Protein AF-A0A8C4QYR8-F1 (afdb_monomer)

Nearest PDB structures (foldseek):
  3llk-assembly2_B  TM=9.097E-01  e=8.852E-14  Homo sapiens
  3llk-assembly3_C  TM=9.164E-01  e=2.189E-13  Homo sapiens
  3lli-assembly1_A  TM=8.814E-01  e=7.321E-13  Homo sapiens
  4p2l-assembly1_A  TM=9.073E-01  e=1.557E-12  Rattus norvegicus
  3t59-assembly1_A  TM=9.173E-01  e=9.521E-12  Mus musculus

Solvent-accessible surface area (backbone atoms only — not comparable to full-atom values): 10639 Å² total; per-residue (Å²): 107,55,29,48,52,25,22,52,38,44,44,57,69,46,38,51,37,66,41,63,60,42,56,78,69,51,43,54,21,48,43,48,32,41,49,46,45,56,75,29,56,94,58,58,72,29,40,47,46,37,39,45,51,56,37,53,51,51,74,73,54,89,74,74,54,60,41,33,64,55,54,46,39,60,58,69,36,71,85,62,54,85,71,47,48,60,66,94,65,72,54,60,64,91,25,52,41,99,45,94,86,37,58,35,59,64,46,17,42,53,52,44,54,56,48,34,26,47,38,45,28,53,54,28,52,76,68,71,51,63,68,49,57,35,70,50,58,60,18,52,52,38,36,41,75,69,34,52,81,54,60,67,58,42,52,49,50,52,60,46,64,66,52,90,70,74,80,46,56,16,27,66,44,37,41,50,50,55,52,51,35,52,48,48,46,49,66,71,45,64,96,54,94,84,126

Mean predicted aligned error: 4.32 Å

Radius of gyration: 16.64 Å; Cα contacts (8 Å, |Δi|>4): 229; chains: 1; bounding box: 48×41×43 Å

InterPro domains:
  IPR017905 ERV/ALR sulfhydryl oxidase domain [PF04777] (107-190)
  IPR017905 ERV/ALR sulfhydryl oxidase domain [PS51324] (98-195)
  IPR036774 ERV/ALR sulfhydryl oxidase domain superfamily [G3DSA:1.20.120.310] (95-193)
  IPR036774 ERV/ALR sulfhydryl oxidase domain superfamily [SSF69000] (96-192)
  IPR039798 Sulfhydryl oxidase [PTHR22897] (1-191)
  IPR040986 Sulfhydryl oxidase, flavin adenine dinucleotide (FAD) binding domain [PF18371] (1-98)
  IPR042568 Sulfhydryl oxidase, flavin adenine dinucleotide (FAD) binding domain superfamily [G3DSA:1.20.120.1960] (1-94)

Structure (mmCIF, N/CA/C/O backbone):
data_AF-A0A8C4QYR8-F1
#
_entry.id   AF-A0A8C4QYR8-F1
#
loop_
_atom_site.group_PDB
_atom_site.id
_atom_site.type_symbol
_atom_site.label_atom_id
_atom_site.label_alt_id
_atom_site.label_comp_id
_atom_site.label_asym_id
_atom_site.label_entity_id
_atom_site.label_seq_id
_atom_site.pdbx_PDB_ins_code
_atom_site.Cartn_x
_atom_site.Cartn_y
_atom_site.Cartn_z
_atom_site.occupancy
_atom_site.B_iso_or_equiv
_atom_site.auth_seq_id
_atom_si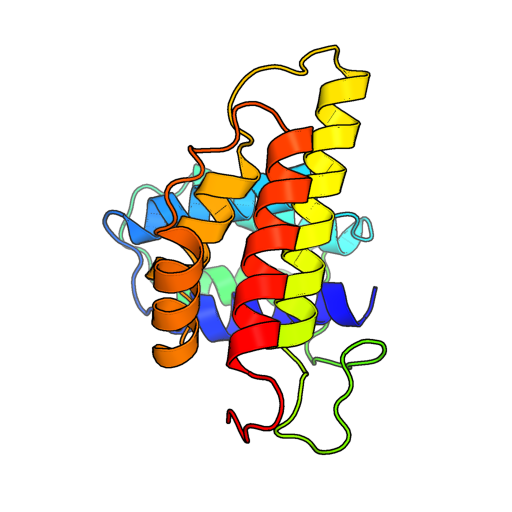te.auth_comp_id
_atom_site.auth_asym_id
_atom_site.auth_atom_id
_atom_site.pdbx_PDB_model_num
ATOM 1 N N . MET A 1 1 ? -9.400 1.630 -11.249 1.00 92.75 1 MET A N 1
ATOM 2 C CA . MET A 1 1 ? -10.016 1.355 -9.928 1.00 92.75 1 MET A CA 1
ATOM 3 C C . MET A 1 1 ? -10.069 -0.136 -9.619 1.00 92.75 1 MET A C 1
ATOM 5 O O . MET A 1 1 ? -9.672 -0.494 -8.523 1.00 92.75 1 MET A O 1
ATOM 9 N N . ALA A 1 2 ? -10.487 -0.993 -10.562 1.00 96.50 2 ALA A N 1
ATOM 10 C CA . ALA A 1 2 ? -10.527 -2.449 -10.366 1.00 96.50 2 ALA A CA 1
ATOM 11 C C . ALA A 1 2 ? -9.203 -3.031 -9.835 1.00 96.50 2 ALA A C 1
ATOM 13 O O . ALA A 1 2 ? -9.216 -3.702 -8.810 1.00 96.50 2 ALA A O 1
ATOM 14 N N . ASP A 1 3 ? -8.059 -2.680 -10.439 1.00 98.19 3 ASP A N 1
ATOM 15 C CA . ASP A 1 3 ? -6.752 -3.170 -9.976 1.00 98.19 3 ASP A CA 1
ATOM 16 C C . ASP A 1 3 ? -6.410 -2.696 -8.551 1.00 98.19 3 ASP A C 1
ATOM 18 O O . ASP A 1 3 ? -5.901 -3.470 -7.751 1.00 98.19 3 ASP A O 1
ATOM 22 N N . LEU A 1 4 ? -6.748 -1.455 -8.186 1.00 98.25 4 LEU A N 1
ATOM 23 C CA . LEU A 1 4 ? -6.461 -0.899 -6.855 1.00 98.25 4 LEU A CA 1
ATOM 24 C C . LEU A 1 4 ? -7.332 -1.513 -5.758 1.00 98.25 4 LEU A C 1
ATOM 26 O O . LEU A 1 4 ? -6.839 -1.855 -4.687 1.00 98.25 4 LEU A O 1
ATOM 30 N N . GLU A 1 5 ? -8.628 -1.674 -6.021 1.00 97.88 5 GLU A N 1
ATOM 31 C CA . GLU A 1 5 ? -9.525 -2.377 -5.101 1.00 97.88 5 GLU A CA 1
ATOM 32 C C . GLU A 1 5 ? -9.164 -3.868 -5.021 1.00 97.88 5 GLU A C 1
ATOM 34 O O . GLU A 1 5 ? -9.227 -4.455 -3.944 1.00 97.88 5 GLU A O 1
ATOM 39 N N . GLY A 1 6 ? -8.702 -4.463 -6.126 1.00 97.88 6 GLY A N 1
ATOM 40 C CA . GLY A 1 6 ? -8.149 -5.815 -6.158 1.00 97.88 6 GLY A CA 1
ATOM 41 C C . GLY A 1 6 ? -6.861 -5.955 -5.339 1.00 97.88 6 GLY A C 1
ATOM 42 O O . GLY A 1 6 ? -6.699 -6.943 -4.624 1.00 97.88 6 GLY A O 1
ATOM 43 N N . ALA A 1 7 ? -5.979 -4.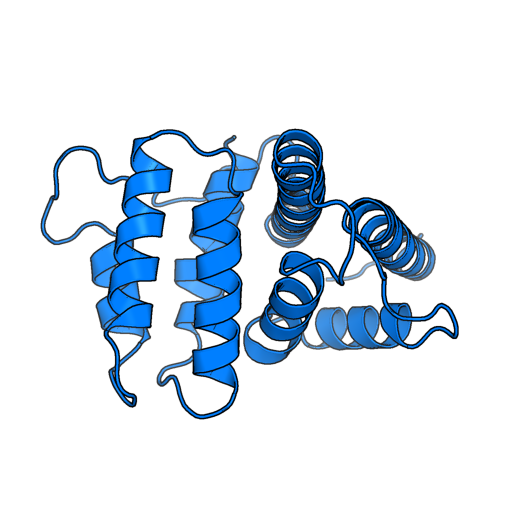951 -5.369 1.00 98.06 7 ALA A N 1
ATOM 44 C CA . ALA A 1 7 ? -4.792 -4.906 -4.519 1.00 98.06 7 ALA A CA 1
ATOM 45 C C . ALA A 1 7 ? -5.181 -4.868 -3.037 1.00 98.06 7 ALA A C 1
ATOM 47 O O . ALA A 1 7 ? -4.673 -5.675 -2.269 1.00 98.06 7 ALA A O 1
ATOM 48 N N . LEU A 1 8 ? -6.129 -4.005 -2.643 1.00 98.00 8 LEU A N 1
ATOM 49 C CA . LEU A 1 8 ? -6.639 -3.968 -1.266 1.00 98.00 8 LEU A CA 1
ATOM 50 C C . LEU A 1 8 ? -7.300 -5.286 -0.855 1.00 98.00 8 LEU A C 1
ATOM 52 O O . LEU A 1 8 ? -7.083 -5.751 0.261 1.00 98.00 8 LEU A O 1
ATOM 56 N N . HIS A 1 9 ? -8.090 -5.894 -1.748 1.00 97.06 9 HIS A N 1
ATOM 57 C CA . HIS A 1 9 ? -8.695 -7.203 -1.513 1.00 97.06 9 HIS A CA 1
ATOM 58 C C . HIS A 1 9 ? -7.618 -8.226 -1.154 1.00 97.06 9 HIS A C 1
ATOM 60 O O . HIS A 1 9 ? -7.712 -8.862 -0.107 1.00 97.06 9 HIS A O 1
ATOM 66 N N . TRP A 1 10 ? -6.605 -8.375 -2.008 1.00 96.75 10 TRP A N 1
ATOM 67 C CA . TRP A 1 10 ? -5.583 -9.404 -1.844 1.00 96.75 10 TRP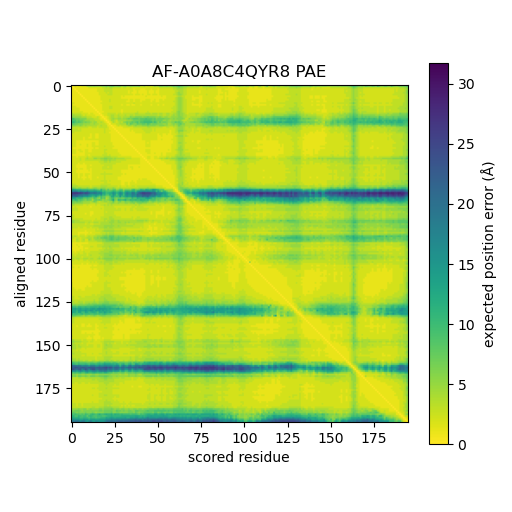 A CA 1
ATOM 68 C C . TRP A 1 10 ? -4.699 -9.123 -0.629 1.00 96.75 10 TRP A C 1
ATOM 70 O O . TRP A 1 10 ? -4.485 -9.996 0.206 1.00 96.75 10 TRP A O 1
ATOM 80 N N . LEU A 1 11 ? -4.264 -7.874 -0.477 1.00 96.12 11 LEU A N 1
ATOM 81 C CA . LEU A 1 11 ? -3.460 -7.419 0.649 1.00 96.12 11 LEU A CA 1
ATOM 82 C C . LEU A 1 11 ? -4.121 -7.740 1.993 1.00 96.12 11 LEU A C 1
ATOM 84 O O . LEU A 1 11 ? -3.491 -8.329 2.864 1.00 96.12 11 LEU A O 1
ATOM 88 N N . LEU A 1 12 ? -5.398 -7.388 2.161 1.00 95.62 12 LEU A N 1
ATOM 89 C CA . LEU A 1 12 ? -6.088 -7.532 3.445 1.00 95.62 12 LEU A CA 1
ATOM 90 C C . LEU A 1 12 ? -6.573 -8.965 3.697 1.00 95.62 12 LEU A C 1
ATOM 92 O O . LEU A 1 12 ? -6.539 -9.427 4.834 1.00 95.62 12 LEU A O 1
ATOM 96 N N . ARG A 1 13 ? -7.045 -9.667 2.658 1.00 94.25 13 ARG A N 1
ATOM 97 C CA . ARG A 1 13 ? -7.668 -10.994 2.803 1.00 94.25 13 ARG A CA 1
ATOM 98 C C . ARG A 1 13 ? -6.713 -12.166 2.624 1.00 94.25 13 ARG A C 1
ATOM 100 O O . ARG A 1 13 ? -7.089 -13.266 3.028 1.00 94.25 13 ARG A O 1
ATOM 107 N N . ILE A 1 14 ? -5.551 -11.950 2.009 1.00 93.25 14 ILE A N 1
ATOM 108 C CA . ILE A 1 14 ? -4.568 -12.996 1.711 1.00 93.25 14 ILE A CA 1
ATOM 109 C C . ILE A 1 14 ? -3.262 -12.723 2.460 1.00 93.25 14 ILE A C 1
ATOM 111 O O . ILE A 1 14 ? -2.946 -13.474 3.371 1.00 93.25 14 ILE A O 1
ATOM 115 N N . GLU A 1 15 ? -2.541 -11.644 2.138 1.00 94.81 15 GLU A N 1
ATOM 116 C CA . GLU A 1 15 ? -1.193 -11.394 2.691 1.00 94.81 15 GLU A CA 1
ATOM 117 C C . GLU A 1 15 ? -1.237 -11.111 4.198 1.00 94.81 15 GLU A C 1
ATOM 119 O O . GLU A 1 15 ? -0.674 -11.853 4.998 1.00 94.81 15 GLU A O 1
ATOM 124 N N . VAL A 1 16 ? -1.975 -10.077 4.617 1.00 92.94 16 VAL A N 1
ATOM 125 C CA . VAL A 1 16 ? -2.081 -9.717 6.039 1.00 92.94 16 VAL A CA 1
ATOM 126 C C . VAL A 1 16 ? -2.754 -10.839 6.823 1.00 92.94 16 VAL A C 1
ATOM 128 O O . VAL A 1 16 ? -2.290 -11.215 7.895 1.00 92.94 16 VAL A O 1
ATOM 131 N N . ALA A 1 17 ? -3.815 -11.422 6.265 1.00 89.19 17 ALA A N 1
ATOM 132 C CA . ALA A 1 17 ? -4.567 -12.507 6.884 1.00 89.19 17 ALA A CA 1
ATOM 133 C C . ALA A 1 17 ? -3.800 -13.842 6.976 1.00 89.19 17 ALA A C 1
ATOM 135 O O . ALA A 1 17 ? -4.290 -14.755 7.646 1.00 89.19 17 ALA A O 1
ATOM 136 N N . ALA A 1 18 ? -2.638 -13.980 6.326 1.00 87.88 18 ALA A N 1
ATOM 137 C CA . ALA A 1 18 ? -1.780 -15.156 6.460 1.00 87.88 18 ALA A CA 1
ATOM 138 C C . ALA A 1 18 ? -1.089 -15.219 7.831 1.00 87.88 18 ALA A C 1
ATOM 140 O O . ALA A 1 18 ? -0.735 -16.308 8.282 1.00 87.88 18 ALA A O 1
ATOM 141 N N . LEU A 1 19 ? -0.926 -14.079 8.517 1.00 83.81 19 LEU A N 1
ATOM 142 C CA . LEU A 1 19 ? -0.414 -14.050 9.884 1.00 83.81 19 LEU A CA 1
ATOM 143 C C . LEU A 1 19 ? -1.556 -14.311 10.884 1.00 83.81 19 LEU A C 1
ATOM 145 O O . LEU A 1 19 ? -2.484 -13.504 10.984 1.00 83.81 19 LEU A O 1
ATOM 149 N N . PRO A 1 20 ? -1.507 -15.407 11.667 1.00 76.50 20 PRO A N 1
ATOM 150 C CA . PRO A 1 20 ? -2.587 -15.742 12.596 1.00 76.50 20 PRO A CA 1
ATOM 151 C C . PRO A 1 20 ? -2.682 -14.753 13.768 1.00 76.50 20 PRO A C 1
ATOM 153 O O . PRO A 1 20 ? -3.773 -14.487 14.275 1.00 76.50 20 PRO A O 1
ATOM 156 N N . PHE A 1 21 ? -1.548 -14.172 14.168 1.00 78.56 21 PHE A N 1
ATOM 157 C CA . PHE A 1 21 ? -1.438 -13.223 15.271 1.00 78.56 21 PHE A CA 1
ATOM 158 C C . PHE A 1 21 ? -0.571 -12.033 14.860 1.00 78.56 21 PHE A C 1
ATOM 160 O O . PHE A 1 21 ? 0.458 -12.210 14.208 1.00 78.56 21 PHE A O 1
ATOM 167 N N . LEU A 1 22 ? -0.962 -10.827 15.281 1.00 78.38 22 LEU A N 1
ATOM 168 C CA . LEU A 1 22 ? -0.119 -9.636 15.180 1.00 78.38 22 LEU A CA 1
ATOM 169 C C . LEU A 1 22 ? 0.541 -9.337 16.517 1.00 78.38 22 LEU A C 1
ATOM 171 O O . LEU A 1 22 ? -0.136 -9.129 17.527 1.00 78.38 22 LEU A O 1
ATOM 175 N N . SER A 1 23 ? 1.863 -9.254 16.501 1.00 82.06 23 SER A N 1
ATOM 176 C CA . SER A 1 23 ? 2.661 -8.859 17.653 1.00 82.06 23 SER A CA 1
ATOM 177 C C . SER A 1 23 ? 3.932 -8.134 17.211 1.00 82.06 23 SER A C 1
ATOM 179 O O . SER A 1 23 ? 4.314 -8.164 16.038 1.00 82.06 23 SER A O 1
ATOM 181 N N . GLY A 1 24 ? 4.571 -7.446 18.160 1.00 87.00 24 GLY A N 1
ATOM 182 C CA . GLY A 1 24 ? 5.860 -6.790 17.948 1.00 87.00 24 GLY A CA 1
ATOM 183 C C . GLY A 1 24 ? 5.843 -5.775 16.805 1.00 87.00 24 GLY A C 1
ATOM 184 O O . GLY A 1 24 ? 4.942 -4.952 16.695 1.00 87.00 24 GLY A O 1
ATOM 185 N N . THR A 1 25 ? 6.843 -5.832 15.933 1.00 91.25 25 THR A N 1
ATOM 186 C CA . THR A 1 25 ? 6.992 -4.887 14.817 1.00 91.25 25 THR A CA 1
ATOM 187 C C . THR A 1 25 ? 5.940 -5.070 13.723 1.00 91.25 25 THR A C 1
ATOM 189 O O . THR A 1 25 ? 5.650 -4.117 13.004 1.00 91.25 25 THR A O 1
ATOM 192 N N . ALA A 1 26 ? 5.311 -6.247 13.619 1.00 89.69 26 ALA A N 1
ATOM 193 C CA . ALA A 1 26 ? 4.313 -6.520 12.587 1.00 89.69 26 ALA A CA 1
ATOM 194 C C . ALA A 1 26 ? 3.017 -5.717 12.794 1.00 89.69 26 ALA A C 1
ATOM 196 O O . ALA A 1 26 ? 2.459 -5.202 11.825 1.00 89.69 26 ALA A O 1
ATOM 197 N N . ILE A 1 27 ? 2.542 -5.559 14.040 1.00 89.69 27 ILE A N 1
ATOM 198 C CA . ILE A 1 27 ? 1.341 -4.742 14.297 1.00 89.69 27 ILE A CA 1
ATOM 199 C C . ILE A 1 27 ? 1.600 -3.263 13.997 1.00 89.69 27 ILE A C 1
ATOM 201 O O . ILE A 1 27 ? 0.753 -2.602 13.403 1.00 89.69 27 ILE A O 1
ATOM 205 N N . GLU A 1 28 ? 2.787 -2.764 14.337 1.00 91.75 28 GLU A N 1
ATOM 206 C CA . GLU A 1 28 ? 3.177 -1.378 14.072 1.00 91.75 28 GLU A CA 1
ATOM 207 C C . GLU A 1 28 ? 3.377 -1.125 12.571 1.00 91.75 28 GLU A C 1
ATOM 209 O O . GLU A 1 28 ? 2.930 -0.103 12.045 1.00 91.75 28 GLU A O 1
ATOM 214 N N . ALA A 1 29 ? 3.942 -2.098 11.846 1.00 94.31 29 ALA A N 1
ATOM 215 C CA . ALA A 1 29 ? 4.017 -2.075 10.389 1.00 94.31 29 ALA A CA 1
ATOM 216 C C . ALA A 1 29 ? 2.623 -1.996 9.750 1.00 94.31 29 ALA A C 1
ATOM 218 O O . ALA A 1 29 ? 2.399 -1.169 8.864 1.00 94.31 29 ALA A O 1
ATOM 219 N N . LEU A 1 30 ? 1.668 -2.809 10.220 1.00 94.31 30 LEU A N 1
ATOM 220 C CA . LEU A 1 30 ? 0.306 -2.788 9.689 1.00 94.31 30 LEU A CA 1
ATOM 221 C C . LEU A 1 30 ? -0.422 -1.484 10.015 1.00 94.31 30 LEU A C 1
ATOM 223 O O . LEU A 1 30 ? -1.053 -0.919 9.125 1.00 94.31 30 LEU A O 1
ATOM 227 N N . LYS A 1 31 ? -0.326 -0.996 11.259 1.00 94.31 31 LYS A N 1
ATOM 228 C CA . LYS A 1 31 ? -0.892 0.298 11.670 1.00 94.31 31 LYS A CA 1
ATOM 229 C C . LYS A 1 31 ? -0.381 1.411 10.763 1.00 94.31 31 LYS A C 1
ATOM 231 O O . LYS A 1 31 ? -1.180 2.092 10.132 1.00 94.31 31 LYS A O 1
ATOM 236 N N . SER A 1 32 ? 0.940 1.534 10.626 1.00 96.25 32 SER A N 1
ATOM 237 C CA . SER A 1 32 ? 1.572 2.536 9.762 1.00 96.25 32 SER A CA 1
ATOM 238 C C . SER A 1 32 ? 1.072 2.438 8.317 1.00 96.25 32 SER A C 1
ATOM 240 O O . SER A 1 32 ? 0.669 3.442 7.723 1.00 96.25 32 SER A O 1
ATOM 242 N N . PHE A 1 33 ? 1.017 1.224 7.766 1.00 97.88 33 PHE A N 1
ATOM 243 C CA . PHE A 1 33 ? 0.585 1.011 6.392 1.00 97.88 33 PHE A CA 1
ATOM 244 C C . PHE A 1 33 ? -0.901 1.319 6.164 1.00 97.88 33 PHE A C 1
ATOM 246 O O . PHE A 1 33 ? -1.247 2.020 5.212 1.00 97.88 33 PHE A O 1
ATOM 253 N N . VAL A 1 34 ? -1.791 0.882 7.058 1.00 97.50 34 VAL A N 1
ATOM 254 C CA . VAL A 1 34 ? -3.224 1.201 6.970 1.00 97.50 34 VAL A CA 1
ATOM 255 C C . VAL A 1 34 ? -3.481 2.695 7.176 1.00 97.50 34 VAL A C 1
ATOM 257 O O . VAL A 1 34 ? -4.337 3.248 6.488 1.00 97.50 34 VAL A O 1
ATOM 260 N N . THR A 1 35 ? -2.725 3.378 8.038 1.00 97.94 35 THR A N 1
ATOM 261 C CA . THR A 1 35 ? -2.795 4.842 8.190 1.00 97.94 35 THR A CA 1
ATOM 262 C C . THR A 1 35 ? -2.487 5.556 6.880 1.00 97.94 35 THR A C 1
ATOM 264 O O . THR A 1 35 ? -3.234 6.443 6.464 1.00 97.94 35 THR A O 1
ATOM 267 N N . VAL A 1 36 ? -1.432 5.138 6.180 1.00 98.06 36 VAL A N 1
ATOM 268 C CA . VAL A 1 36 ? -1.072 5.684 4.865 1.00 98.06 36 VAL A CA 1
ATOM 269 C C . VAL A 1 36 ? -2.168 5.410 3.829 1.00 98.06 36 VAL A C 1
ATOM 271 O O . VAL A 1 36 ? -2.564 6.322 3.101 1.00 98.06 36 VAL A O 1
ATOM 274 N N . LEU A 1 37 ? -2.730 4.197 3.791 1.00 98.44 37 LEU A N 1
ATOM 275 C CA . LEU A 1 37 ? -3.860 3.884 2.909 1.00 98.44 37 LEU A CA 1
ATOM 276 C C . LEU A 1 37 ? -5.091 4.743 3.225 1.00 98.44 37 LEU A C 1
ATOM 278 O O . LEU A 1 37 ? -5.715 5.282 2.315 1.00 98.44 37 LEU A O 1
ATOM 282 N N . PHE A 1 38 ? -5.438 4.906 4.499 1.00 98.00 38 PHE A N 1
ATOM 283 C CA . PHE A 1 38 ? -6.581 5.713 4.921 1.00 98.00 38 PHE A CA 1
ATOM 284 C C . PHE A 1 38 ? -6.432 7.187 4.508 1.00 98.00 38 PHE A C 1
ATOM 286 O O . PHE A 1 38 ? -7.396 7.789 4.022 1.00 98.00 38 PHE A O 1
ATOM 293 N N . LYS A 1 39 ? -5.222 7.746 4.644 1.00 97.12 39 LYS A N 1
ATOM 294 C CA . LYS A 1 39 ? -4.903 9.127 4.254 1.00 97.12 39 LYS A CA 1
ATOM 295 C C . LYS A 1 39 ? -4.896 9.327 2.735 1.00 97.12 39 LYS A C 1
ATOM 297 O O . LYS A 1 39 ? -5.439 10.322 2.256 1.00 97.12 39 LYS A O 1
ATOM 302 N N . PHE A 1 40 ? -4.290 8.406 1.982 1.00 98.12 40 PHE A N 1
ATOM 303 C CA . PHE A 1 40 ? -3.861 8.687 0.606 1.00 98.12 40 PHE A CA 1
ATOM 304 C C . PHE A 1 40 ? -4.503 7.814 -0.478 1.00 98.12 40 PHE A C 1
ATOM 306 O O . PHE A 1 40 ? -4.375 8.143 -1.655 1.00 98.12 40 PHE A O 1
ATOM 313 N N . PHE A 1 41 ? -5.230 6.743 -0.142 1.00 98.19 41 PHE A N 1
ATOM 314 C CA . PHE A 1 41 ? -5.872 5.896 -1.152 1.00 98.19 41 PHE A CA 1
ATOM 315 C C . PHE A 1 41 ? -6.988 6.652 -1.905 1.00 98.19 41 PHE A C 1
ATOM 317 O O . PHE A 1 41 ? -7.974 7.070 -1.283 1.00 98.19 41 PHE A O 1
ATOM 324 N N . PRO A 1 42 ? -6.921 6.778 -3.247 1.00 96.62 42 PRO A N 1
ATOM 325 C CA . PRO A 1 42 ? -7.904 7.523 -4.037 1.00 96.62 42 PRO A CA 1
ATOM 326 C C . PRO A 1 42 ? -9.148 6.674 -4.355 1.00 96.62 42 PRO A C 1
ATOM 328 O O . PRO A 1 42 ? -9.591 6.569 -5.496 1.00 96.62 42 PRO A O 1
ATOM 331 N N . GLY A 1 43 ? -9.699 6.012 -3.338 1.00 94.62 43 GLY A N 1
ATOM 332 C CA . GLY A 1 43 ? -10.827 5.097 -3.472 1.00 94.62 43 GLY A CA 1
ATOM 333 C C . GLY A 1 43 ? -12.188 5.779 -3.506 1.00 94.62 43 GLY A C 1
ATOM 334 O O . GLY A 1 43 ? -12.368 6.908 -3.045 1.00 94.62 43 GLY A O 1
ATOM 335 N N . ARG A 1 44 ? -13.196 5.026 -3.957 1.00 96.69 44 ARG A N 1
ATOM 336 C CA . ARG A 1 44 ? -14.607 5.405 -3.804 1.00 96.69 44 ARG A CA 1
ATOM 337 C C . ARG A 1 44 ? -14.967 5.564 -2.317 1.00 96.69 44 ARG A C 1
ATOM 339 O O . ARG A 1 44 ? -14.375 4.877 -1.478 1.00 96.69 44 ARG A O 1
ATOM 346 N N . PRO A 1 45 ? -15.980 6.382 -1.966 1.00 97.25 45 PRO A N 1
ATOM 347 C CA . PRO A 1 45 ? -16.367 6.607 -0.572 1.00 97.25 45 PRO A CA 1
ATOM 348 C C . PRO A 1 45 ? -16.615 5.324 0.232 1.00 97.25 45 PRO A C 1
ATOM 350 O O . PRO A 1 45 ? -16.267 5.262 1.406 1.00 97.25 45 PRO A O 1
ATOM 353 N N . CYS A 1 46 ? -17.166 4.278 -0.391 1.00 97.19 46 CYS A N 1
ATOM 354 C CA . CYS A 1 46 ? -17.422 3.007 0.285 1.00 97.19 46 CYS A CA 1
ATOM 355 C C . CYS A 1 46 ? -16.155 2.241 0.686 1.00 97.19 46 CYS A C 1
ATOM 357 O O . CYS A 1 46 ? -16.082 1.723 1.800 1.00 97.19 46 CYS A O 1
ATOM 359 N N . VAL A 1 47 ? -15.142 2.234 -0.180 1.00 97.31 47 VAL A N 1
ATOM 360 C CA . VAL A 1 47 ? -13.842 1.611 0.095 1.00 97.31 47 VAL A CA 1
ATOM 361 C C . VAL A 1 47 ? -13.069 2.435 1.121 1.00 97.31 47 VAL A C 1
ATOM 363 O O . VAL A 1 47 ? -12.468 1.883 2.036 1.00 97.31 47 VAL A O 1
ATOM 366 N N . ARG A 1 48 ? -13.142 3.770 1.037 1.00 97.56 48 ARG A N 1
ATOM 367 C CA . ARG A 1 48 ? -12.530 4.659 2.038 1.00 97.56 48 ARG A CA 1
ATOM 368 C C . ARG A 1 48 ? -13.153 4.486 3.423 1.00 97.56 48 ARG A C 1
ATOM 370 O O . ARG A 1 48 ? -12.426 4.481 4.410 1.00 97.56 48 ARG A O 1
ATOM 377 N N . ARG A 1 49 ? -14.474 4.285 3.508 1.00 97.75 49 ARG A N 1
ATOM 378 C CA . ARG A 1 49 ? -15.144 3.935 4.772 1.00 97.75 49 ARG A CA 1
ATOM 379 C C . ARG A 1 49 ? -14.694 2.578 5.308 1.00 97.75 49 ARG A C 1
ATOM 381 O O . ARG A 1 49 ? -14.459 2.471 6.506 1.00 97.75 49 ARG A O 1
ATOM 388 N N . MET A 1 50 ? -14.525 1.573 4.444 1.00 97.44 50 MET A N 1
ATOM 389 C CA . MET A 1 50 ? -13.941 0.282 4.836 1.00 97.44 50 MET A CA 1
ATOM 390 C C . MET A 1 50 ? -12.533 0.468 5.424 1.00 97.44 50 MET A C 1
ATOM 392 O O . MET A 1 50 ? -12.294 0.039 6.550 1.00 97.44 50 MET A O 1
ATOM 396 N N . LEU A 1 51 ? -11.642 1.192 4.734 1.00 97.94 51 LEU A N 1
ATOM 397 C CA . LEU A 1 51 ? -10.297 1.497 5.243 1.00 97.94 51 LEU A CA 1
ATOM 398 C C . LEU A 1 51 ? -10.341 2.252 6.576 1.00 97.94 51 LEU A C 1
ATOM 400 O O . LEU A 1 51 ? -9.566 1.938 7.471 1.00 97.94 51 LEU A O 1
ATOM 404 N N . GLY A 1 52 ? -11.270 3.198 6.736 1.00 97.56 52 GLY A N 1
ATOM 405 C CA . GLY A 1 52 ? -11.473 3.916 7.996 1.00 97.56 52 GLY A CA 1
ATOM 406 C C . GLY A 1 52 ? -11.857 3.000 9.159 1.00 97.56 52 GLY A C 1
ATOM 407 O O . GLY A 1 52 ? -11.366 3.191 10.268 1.00 97.56 52 GLY A O 1
ATOM 408 N N . ARG A 1 53 ? -12.672 1.964 8.913 1.00 96.69 53 ARG A N 1
ATOM 409 C CA . ARG A 1 53 ? -12.995 0.951 9.932 1.00 96.69 53 ARG A CA 1
ATOM 410 C C . ARG A 1 53 ? -11.775 0.114 10.307 1.00 96.69 53 ARG A C 1
ATOM 412 O O . ARG A 1 53 ? -11.532 -0.078 11.494 1.00 96.69 53 ARG A O 1
ATOM 419 N N . VAL A 1 54 ? -11.004 -0.349 9.319 1.00 95.56 54 VAL A N 1
ATOM 420 C CA . VAL A 1 54 ? -9.766 -1.112 9.571 1.00 95.56 54 VAL A CA 1
ATOM 421 C C . VAL A 1 54 ? -8.763 -0.257 10.350 1.00 95.56 54 VAL A C 1
ATOM 423 O O . VAL A 1 54 ? -8.196 -0.724 11.332 1.00 95.56 54 VAL A O 1
ATOM 426 N N . HIS A 1 55 ? -8.595 1.008 9.960 1.00 96.25 55 HIS A N 1
ATOM 427 C CA . HIS A 1 55 ? -7.731 1.969 10.640 1.00 96.25 55 HIS A CA 1
ATOM 428 C C . HIS A 1 55 ? -8.148 2.183 12.100 1.00 96.25 55 HIS A C 1
ATOM 430 O O . HIS A 1 55 ? -7.328 2.027 12.997 1.00 96.25 55 HIS A O 1
ATOM 436 N N . HIS A 1 56 ? -9.426 2.481 12.351 1.00 94.88 56 HIS A N 1
ATOM 437 C CA . HIS A 1 56 ? -9.940 2.694 13.707 1.00 94.88 56 HIS A CA 1
ATOM 438 C C . HIS A 1 56 ? -9.768 1.460 14.602 1.00 94.88 56 HIS A C 1
ATOM 440 O O . HIS A 1 56 ? -9.376 1.569 15.763 1.00 94.88 56 HIS A O 1
ATOM 446 N N . TRP A 1 57 ? -10.031 0.274 14.055 1.00 91.56 57 TRP A N 1
ATOM 447 C CA . TRP A 1 57 ? -9.805 -0.974 14.770 1.00 91.56 57 TRP A CA 1
ATOM 448 C C . TRP A 1 57 ? -8.326 -1.162 15.141 1.00 91.56 57 TRP A C 1
ATOM 450 O O . TRP A 1 57 ? -8.025 -1.479 16.289 1.00 91.56 57 TRP A O 1
ATOM 460 N N . LEU A 1 58 ? -7.396 -0.930 14.212 1.00 90.81 58 LEU A N 1
ATOM 461 C CA . LEU A 1 58 ? -5.962 -1.057 14.488 1.00 90.81 58 LEU A CA 1
ATOM 462 C C . LEU A 1 58 ? -5.459 -0.040 15.519 1.00 90.81 58 LEU A C 1
ATOM 464 O O . LEU A 1 58 ? -4.623 -0.394 16.346 1.00 90.81 58 LEU A O 1
ATOM 468 N N . ASP A 1 59 ? -5.976 1.188 15.490 1.00 89.56 59 ASP A N 1
ATOM 469 C CA . ASP A 1 59 ? -5.593 2.267 16.410 1.00 89.56 59 ASP A CA 1
ATOM 470 C C . ASP A 1 59 ? -6.033 1.982 17.856 1.00 89.56 59 ASP A C 1
ATOM 472 O O . ASP A 1 59 ? -5.294 2.206 18.810 1.00 89.56 59 ASP A O 1
ATOM 476 N N . THR A 1 60 ? -7.219 1.392 18.019 1.00 87.31 60 THR A N 1
ATOM 477 C CA . THR A 1 60 ? -7.781 1.031 19.332 1.00 87.31 60 THR A CA 1
ATOM 478 C C . THR A 1 60 ? -7.296 -0.324 19.864 1.00 87.31 60 THR A C 1
ATOM 480 O O . THR A 1 60 ? -7.556 -0.669 21.017 1.00 87.31 60 THR A O 1
ATOM 483 N N . SER A 1 61 ? -6.581 -1.107 19.052 1.00 77.94 61 SER A N 1
ATOM 484 C CA . SER A 1 61 ? -6.144 -2.460 19.410 1.00 77.94 61 SER A CA 1
ATOM 485 C C . SER A 1 61 ? -4.830 -2.464 20.203 1.00 77.94 61 SER A C 1
ATOM 487 O O . SER A 1 61 ? -3.776 -2.075 19.699 1.00 77.94 61 SER A O 1
ATOM 489 N N . SER A 1 62 ? -4.861 -3.002 21.427 1.00 63.50 62 SER A N 1
ATOM 490 C CA . SER A 1 62 ? -3.730 -3.029 22.373 1.00 63.50 62 SER A CA 1
ATOM 491 C C . SER A 1 62 ? -2.973 -4.374 22.471 1.00 63.50 62 SER A C 1
ATOM 493 O O . SER A 1 62 ? -2.469 -4.703 23.538 1.00 63.50 62 SER A O 1
ATOM 495 N N . ALA A 1 63 ? -2.834 -5.110 21.358 1.00 57.38 63 ALA A N 1
ATOM 496 C CA . ALA A 1 63 ? -2.108 -6.392 21.186 1.00 57.38 63 ALA A CA 1
ATOM 497 C C . ALA A 1 63 ? -2.874 -7.718 21.450 1.00 57.38 63 ALA A C 1
ATOM 499 O O . ALA A 1 63 ? -3.770 -7.801 22.282 1.00 57.38 63 ALA A O 1
ATOM 500 N N . ALA A 1 64 ? -2.462 -8.748 20.684 1.00 56.72 64 ALA A N 1
ATOM 501 C CA . ALA A 1 64 ? -2.830 -10.177 20.705 1.00 56.72 64 ALA A CA 1
ATOM 502 C C . ALA A 1 64 ? -4.315 -10.555 20.507 1.00 56.72 64 ALA A C 1
ATOM 504 O O . ALA A 1 64 ? -4.851 -11.402 21.216 1.00 56.72 64 ALA A O 1
ATOM 505 N N . TYR A 1 65 ? -4.966 -10.003 19.481 1.00 63.09 65 TYR A N 1
ATOM 506 C CA . TYR A 1 65 ? -6.238 -10.538 18.976 1.00 63.09 65 TYR A CA 1
ATOM 507 C C . TYR A 1 65 ? -6.003 -11.476 17.783 1.00 63.09 65 TYR A C 1
ATOM 509 O O . TYR A 1 65 ? -5.002 -11.312 17.075 1.00 63.09 65 TYR A O 1
ATOM 517 N N . PRO A 1 66 ? -6.907 -12.439 17.515 1.00 71.88 66 PRO A N 1
ATOM 518 C CA . PRO A 1 66 ? -6.879 -13.220 16.283 1.00 71.88 66 PRO A CA 1
ATOM 519 C C . PRO A 1 66 ? -7.137 -12.297 15.081 1.00 71.88 66 PRO A C 1
ATOM 521 O O . PRO A 1 66 ? -8.285 -12.105 14.662 1.00 71.88 66 PRO A O 1
ATOM 524 N N . LEU A 1 67 ? -6.044 -11.731 14.549 1.00 76.31 67 LEU A N 1
ATOM 525 C CA . LEU A 1 67 ? -5.982 -10.764 13.447 1.00 76.31 67 LEU A CA 1
ATOM 526 C C . LEU A 1 67 ? -6.910 -11.172 12.315 1.00 76.31 67 LEU A C 1
ATOM 528 O O . LEU A 1 67 ? -7.758 -10.393 11.884 1.00 76.31 67 LEU A O 1
ATOM 532 N N . GLN A 1 68 ? -6.736 -12.412 11.863 1.00 80.50 68 GLN A N 1
ATOM 533 C CA . GLN A 1 68 ? -7.392 -12.935 10.680 1.00 80.50 68 GLN A CA 1
ATOM 534 C C . GLN A 1 68 ? -8.915 -12.810 10.788 1.00 80.50 68 GLN A C 1
ATOM 536 O O . GLN A 1 68 ? -9.542 -12.244 9.899 1.00 80.50 68 GLN A O 1
ATOM 541 N N . SER A 1 69 ? -9.508 -13.278 11.890 1.00 83.44 69 SER A N 1
ATOM 542 C CA . SER A 1 69 ? -10.966 -13.291 12.078 1.00 83.44 69 SER A CA 1
ATOM 543 C C . SER A 1 69 ? -11.582 -11.888 12.104 1.00 83.44 69 SER A C 1
ATOM 545 O O . SER A 1 69 ? -12.577 -11.634 11.426 1.00 83.44 69 SER A O 1
ATOM 547 N N . HIS A 1 70 ? -10.966 -10.958 12.837 1.00 88.12 70 HIS A N 1
ATOM 548 C CA . HIS A 1 70 ? -11.496 -9.607 13.007 1.00 88.12 70 HIS A CA 1
ATOM 549 C C . HIS A 1 70 ? -11.299 -8.767 11.748 1.00 88.12 70 HIS A C 1
ATOM 551 O O . HIS A 1 70 ? -12.246 -8.134 11.279 1.00 88.12 70 HIS A O 1
ATOM 557 N N . LEU A 1 71 ? -10.102 -8.813 11.151 1.00 90.88 71 LEU A N 1
ATOM 558 C CA . LEU A 1 71 ? -9.838 -8.126 9.890 1.00 90.88 71 LEU A CA 1
ATOM 559 C C . LEU A 1 71 ? -10.788 -8.624 8.799 1.00 90.88 71 LEU A C 1
ATOM 561 O O . LEU A 1 71 ? -11.381 -7.814 8.088 1.00 90.88 71 LEU A O 1
ATOM 565 N N . ARG A 1 72 ? -10.994 -9.944 8.710 1.00 90.56 72 ARG A N 1
ATOM 566 C CA . ARG A 1 72 ? -11.947 -10.541 7.772 1.00 90.56 72 ARG A CA 1
ATOM 567 C C . ARG A 1 72 ? -13.366 -10.037 8.021 1.00 90.56 72 ARG A C 1
ATOM 569 O O . ARG A 1 72 ? -14.009 -9.611 7.071 1.00 90.56 72 ARG A O 1
ATOM 576 N N . GLY A 1 73 ? -13.822 -10.002 9.275 1.00 92.75 73 GLY A N 1
ATOM 577 C CA . GLY A 1 73 ? -15.148 -9.491 9.636 1.00 92.75 73 GLY A CA 1
ATOM 578 C C . GLY A 1 73 ? -15.387 -8.042 9.197 1.00 92.75 73 GLY A C 1
ATOM 579 O O . GLY A 1 73 ? -16.437 -7.730 8.628 1.00 92.75 73 GLY A O 1
ATOM 580 N N . ILE A 1 74 ? -14.390 -7.168 9.384 1.00 94.19 74 ILE A N 1
ATOM 581 C CA . ILE A 1 74 ? -14.456 -5.761 8.958 1.00 94.19 74 ILE A CA 1
ATOM 582 C C . ILE A 1 74 ? -14.470 -5.652 7.428 1.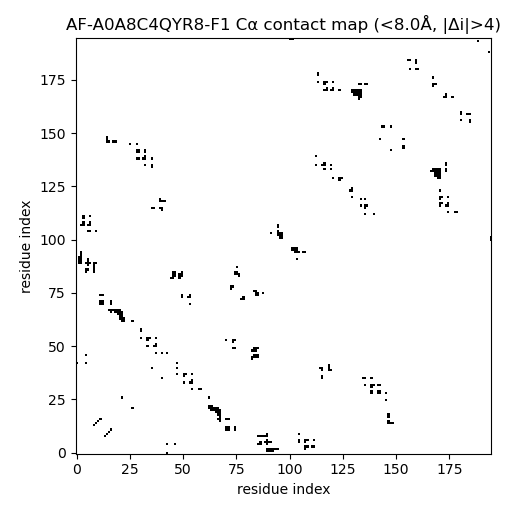00 94.19 74 ILE A C 1
ATOM 584 O O . ILE A 1 74 ? -15.292 -4.927 6.865 1.00 94.19 74 ILE A O 1
ATOM 588 N N . VAL A 1 75 ? -13.560 -6.361 6.756 1.00 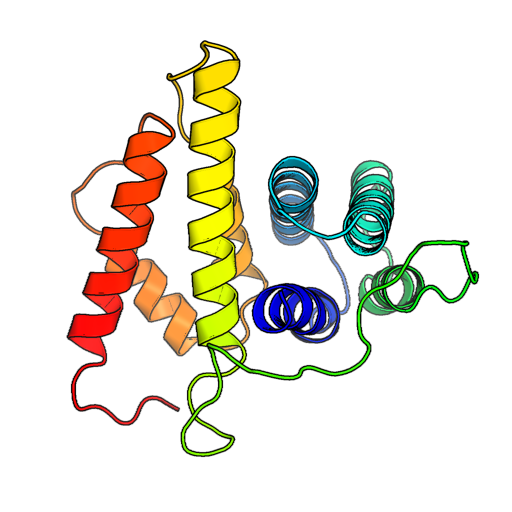95.31 75 VAL A N 1
ATOM 589 C CA . VAL A 1 75 ? -13.360 -6.270 5.303 1.00 95.31 75 VAL A CA 1
ATOM 590 C C . VAL A 1 75 ? -14.519 -6.904 4.526 1.00 95.31 75 VAL A C 1
ATOM 592 O O . VAL A 1 75 ? -14.942 -6.355 3.508 1.00 95.31 75 VAL A O 1
ATOM 595 N N . ASP A 1 76 ? -15.075 -8.008 5.026 1.00 94.88 76 ASP A N 1
ATOM 596 C CA . ASP A 1 76 ? -16.257 -8.672 4.461 1.00 94.88 76 ASP A CA 1
ATOM 597 C C . ASP A 1 76 ? -17.572 -8.005 4.901 1.00 94.88 76 ASP A C 1
ATOM 599 O O . ASP A 1 76 ? -18.642 -8.390 4.436 1.00 94.88 76 ASP A O 1
ATOM 603 N N . ASN A 1 77 ? -17.492 -6.964 5.740 1.00 95.69 77 ASN A N 1
ATOM 604 C CA . ASN A 1 77 ? -18.625 -6.196 6.248 1.00 95.69 77 ASN A CA 1
ATOM 605 C C . ASN A 1 77 ? -19.722 -7.093 6.854 1.00 95.69 77 ASN A C 1
ATOM 607 O O . ASN A 1 77 ? -20.899 -6.947 6.525 1.00 95.69 77 ASN A O 1
ATOM 611 N N . VAL A 1 78 ? -19.329 -8.020 7.737 1.00 94.44 78 VAL A N 1
ATOM 612 C CA . VAL A 1 78 ? -20.237 -9.008 8.357 1.00 94.44 78 VAL A CA 1
ATOM 613 C C . VAL A 1 78 ? -21.381 -8.336 9.122 1.00 94.44 78 VAL A C 1
ATOM 615 O O . VAL A 1 78 ? -22.513 -8.806 9.061 1.00 94.44 78 VAL A O 1
ATOM 618 N N . ASP A 1 79 ? -21.121 -7.183 9.744 1.00 93.69 79 ASP A N 1
ATOM 619 C CA . ASP A 1 79 ? -22.135 -6.385 10.454 1.00 93.69 79 ASP A CA 1
ATOM 620 C C . ASP A 1 79 ? -23.064 -5.589 9.513 1.00 93.69 79 ASP A C 1
ATOM 622 O O . ASP A 1 79 ? -23.892 -4.807 9.972 1.00 93.69 79 ASP A O 1
ATOM 626 N N . GLN A 1 80 ? -22.894 -5.731 8.192 1.00 94.38 80 GLN A N 1
ATOM 627 C CA . GLN A 1 80 ? -23.713 -5.104 7.149 1.00 94.38 80 GLN A CA 1
ATOM 628 C C . GLN A 1 80 ? -23.813 -3.574 7.264 1.00 94.38 80 GLN A C 1
ATOM 630 O O . GLN A 1 80 ? -24.852 -2.974 6.981 1.00 94.38 80 GLN A O 1
ATOM 635 N N . VAL A 1 81 ? -22.712 -2.911 7.633 1.00 96.19 81 VAL A N 1
ATOM 636 C CA . VAL A 1 81 ? -22.679 -1.450 7.772 1.00 96.19 81 VAL A CA 1
ATOM 637 C C . VAL A 1 81 ? -22.985 -0.792 6.418 1.00 96.19 81 VAL A C 1
ATOM 639 O O . VAL A 1 81 ? -22.273 -1.057 5.437 1.00 96.19 81 VAL A O 1
ATOM 642 N N . PRO A 1 82 ? -24.004 0.087 6.331 1.00 96.31 82 PRO A N 1
ATOM 643 C CA . PRO A 1 82 ? -24.385 0.722 5.079 1.00 96.31 82 PRO A CA 1
ATOM 644 C C . PRO A 1 82 ? -23.243 1.509 4.442 1.00 96.31 82 PRO A C 1
ATOM 646 O O . PRO A 1 82 ? -22.518 2.270 5.084 1.00 96.31 82 PRO A O 1
ATOM 649 N N . GLY A 1 83 ? -23.090 1.339 3.130 1.00 95.25 83 GLY A N 1
ATOM 650 C CA . GLY A 1 83 ? -22.089 2.063 2.362 1.00 95.25 83 GLY A CA 1
ATOM 651 C C . GLY A 1 83 ? -20.644 1.651 2.650 1.00 95.25 83 GLY A C 1
ATOM 652 O O . GLY A 1 83 ? -19.754 2.378 2.221 1.00 95.25 83 GLY A O 1
ATOM 653 N N . VAL A 1 84 ? -20.383 0.537 3.333 1.00 96.94 84 VAL A N 1
ATOM 654 C CA . VAL A 1 84 ? -19.051 -0.076 3.457 1.00 96.94 84 VAL A CA 1
ATOM 655 C C . VAL A 1 84 ? -18.954 -1.218 2.451 1.00 96.94 84 VAL A C 1
ATOM 657 O O . VAL A 1 84 ? -19.828 -2.080 2.411 1.00 96.94 84 VAL A O 1
ATOM 660 N N . PHE A 1 85 ? -17.923 -1.211 1.605 1.00 95.12 85 PHE A N 1
ATOM 661 C CA . PHE A 1 85 ? -17.764 -2.244 0.581 1.00 95.12 85 PHE A CA 1
ATOM 662 C C . PHE A 1 85 ? -16.321 -2.346 0.083 1.00 95.12 85 PHE A C 1
ATOM 664 O O . PHE A 1 85 ? -15.694 -1.327 -0.207 1.00 95.12 85 PHE A O 1
ATOM 671 N N . LEU A 1 86 ? -15.844 -3.579 -0.087 1.00 96.19 86 LEU A N 1
ATOM 672 C CA . LEU A 1 86 ? -14.665 -3.938 -0.871 1.00 96.19 86 LEU A CA 1
ATOM 673 C C . LEU A 1 86 ? -15.004 -5.201 -1.680 1.00 96.19 86 LEU A C 1
ATOM 675 O O . LEU A 1 86 ? -15.487 -6.160 -1.075 1.00 96.19 86 LEU A O 1
ATOM 679 N N . PRO A 1 87 ? -14.746 -5.251 -3.001 1.00 93.69 87 PRO A N 1
ATOM 680 C CA . PRO A 1 87 ? -15.059 -6.422 -3.818 1.00 93.69 87 PRO A CA 1
ATOM 681 C C . PRO A 1 87 ? -14.506 -7.728 -3.232 1.00 93.69 87 PRO A C 1
ATOM 683 O O . PRO A 1 87 ? -13.371 -7.775 -2.754 1.00 93.69 87 PRO A O 1
ATOM 686 N N . ASN A 1 88 ? -15.301 -8.799 -3.288 1.00 90.69 88 ASN A N 1
ATOM 687 C CA . ASN A 1 88 ? -14.933 -10.118 -2.756 1.00 90.69 88 ASN A CA 1
ATOM 688 C C . ASN A 1 88 ? -14.080 -10.957 -3.711 1.00 90.69 88 ASN A C 1
ATOM 690 O O . ASN A 1 88 ? -13.628 -12.019 -3.313 1.00 90.69 88 ASN A O 1
ATOM 694 N N . ASN A 1 89 ? -13.844 -10.487 -4.933 1.00 89.38 89 ASN A N 1
ATOM 695 C CA . ASN A 1 89 ? -12.988 -11.146 -5.911 1.00 89.38 89 ASN A CA 1
ATOM 696 C C . ASN A 1 89 ? -12.084 -10.104 -6.566 1.00 89.38 89 ASN A C 1
ATOM 698 O O . ASN A 1 89 ? -12.454 -8.930 -6.672 1.00 89.38 89 ASN A O 1
ATOM 702 N N . THR A 1 90 ? -10.922 -10.541 -7.038 1.00 91.81 90 THR A N 1
ATOM 703 C CA . THR A 1 90 ? -10.033 -9.712 -7.847 1.00 91.81 90 THR A CA 1
ATOM 704 C C . THR A 1 90 ? -10.401 -9.830 -9.323 1.00 91.81 90 THR A C 1
ATOM 706 O O . THR A 1 90 ? -10.545 -10.922 -9.866 1.00 91.81 90 THR A O 1
ATOM 709 N N . VAL A 1 91 ? -10.558 -8.683 -9.983 1.00 93.44 91 VAL A N 1
ATOM 710 C CA . VAL A 1 91 ? -10.674 -8.593 -11.442 1.00 93.44 91 VAL A CA 1
ATOM 711 C C . VAL A 1 91 ? -9.574 -7.654 -11.906 1.00 93.44 91 VAL A C 1
ATOM 713 O O . VAL A 1 91 ? -9.625 -6.453 -11.635 1.00 93.44 91 VAL A O 1
ATOM 716 N N . TRP A 1 92 ? -8.558 -8.210 -12.561 1.00 97.44 92 TRP A N 1
ATOM 717 C CA . TRP A 1 92 ? -7.451 -7.427 -13.095 1.00 97.44 92 TRP A CA 1
ATOM 718 C C . TRP A 1 92 ? -7.834 -6.852 -14.456 1.00 97.44 92 TRP A C 1
ATOM 720 O O . TRP A 1 92 ? -8.396 -7.549 -15.298 1.00 97.44 92 TRP A O 1
ATOM 730 N N . VAL A 1 93 ? -7.530 -5.574 -14.669 1.00 96.88 93 VAL A N 1
ATOM 731 C CA . VAL A 1 93 ? -7.756 -4.888 -15.947 1.00 96.88 93 VAL A CA 1
ATOM 732 C C . VAL A 1 93 ? -6.421 -4.369 -16.459 1.00 96.88 93 VAL A C 1
ATOM 734 O O . VAL A 1 93 ? -5.859 -4.932 -17.394 1.00 96.88 93 VAL A O 1
ATOM 737 N N . GLY A 1 94 ? -5.847 -3.359 -15.799 1.00 97.19 94 GLY A N 1
ATOM 738 C CA . GLY A 1 94 ? -4.523 -2.838 -16.146 1.00 97.19 94 GLY A CA 1
ATOM 739 C C . GLY A 1 94 ? -3.394 -3.803 -15.780 1.00 97.19 94 GLY A C 1
ATOM 740 O O . GLY A 1 94 ? -2.353 -3.831 -16.442 1.00 97.19 94 GLY A O 1
ATOM 741 N N . CYS A 1 95 ? -3.614 -4.635 -14.760 1.00 98.06 95 CYS A N 1
ATOM 742 C CA . CYS A 1 95 ? -2.657 -5.627 -14.279 1.00 98.06 95 CYS A CA 1
ATOM 743 C C . CYS A 1 95 ? -2.934 -7.055 -14.756 1.00 98.06 95 CYS A C 1
ATOM 745 O O . CYS A 1 95 ? -2.290 -7.991 -14.282 1.00 98.06 95 CYS A O 1
ATOM 747 N N . GLN A 1 96 ? -3.839 -7.237 -15.720 1.00 97.88 96 GLN A N 1
ATOM 748 C CA . GLN A 1 96 ? -4.098 -8.547 -16.308 1.00 97.88 96 GLN A CA 1
ATOM 749 C C . GLN A 1 96 ? -2.842 -9.070 -17.026 1.00 97.88 96 GLN A C 1
ATOM 751 O O . GLN A 1 96 ? -2.255 -8.386 -17.870 1.00 97.88 96 GLN A O 1
ATOM 756 N N . GLY A 1 97 ? -2.399 -10.272 -16.654 1.00 95.56 97 GLY A N 1
ATOM 757 C CA . GLY A 1 97 ? -1.330 -10.999 -17.337 1.00 95.56 97 GLY A CA 1
ATOM 758 C C . GLY A 1 97 ? -1.827 -11.727 -18.582 1.00 95.56 97 GLY A C 1
ATOM 759 O O . GLY A 1 97 ? -3.023 -11.981 -18.729 1.00 95.56 97 GLY A O 1
ATOM 760 N N . SER A 1 98 ? -0.894 -12.110 -19.456 1.00 95.81 98 SER A N 1
ATOM 761 C CA . SER A 1 98 ? -1.173 -12.980 -20.609 1.00 95.81 98 SER A CA 1
ATOM 762 C C . SER A 1 98 ? -1.594 -14.395 -20.199 1.00 95.81 98 SER A C 1
ATOM 764 O O . SER A 1 98 ? -2.250 -15.089 -20.970 1.00 95.81 98 SER A O 1
ATOM 766 N N . ALA A 1 99 ? -1.237 -14.814 -18.985 1.00 93.62 99 ALA A N 1
ATOM 767 C CA . ALA A 1 99 ? -1.658 -16.060 -18.367 1.00 93.62 99 ALA A CA 1
ATOM 768 C C . ALA A 1 99 ? -1.844 -15.857 -16.847 1.00 93.62 99 ALA A C 1
ATOM 770 O O . ALA A 1 99 ? -1.312 -14.883 -16.304 1.00 93.62 99 ALA A O 1
ATOM 771 N N . PRO A 1 100 ? -2.584 -16.742 -16.146 1.00 90.50 100 PRO A N 1
ATOM 772 C CA . PRO A 1 100 ? -2.984 -16.523 -14.751 1.00 90.50 100 PRO A CA 1
ATOM 773 C C . PRO A 1 100 ? -1.836 -16.318 -13.754 1.00 90.50 100 PRO A C 1
ATOM 775 O O . PRO A 1 100 ? -2.012 -15.615 -12.765 1.00 90.50 100 PRO A O 1
ATOM 778 N N . MET A 1 101 ? -0.666 -16.909 -14.012 1.00 89.38 101 MET A N 1
ATOM 779 C CA . MET A 1 101 ? 0.527 -16.779 -13.167 1.00 89.38 101 MET A CA 1
ATOM 780 C C . MET A 1 101 ? 1.301 -15.470 -13.380 1.00 89.38 101 MET A C 1
ATOM 782 O O . MET A 1 101 ? 2.219 -15.178 -12.623 1.00 89.38 101 MET A O 1
ATOM 786 N N . PHE A 1 102 ? 0.974 -14.682 -14.409 1.00 93.00 102 PHE A N 1
ATOM 787 C CA . PHE A 1 102 ? 1.699 -13.455 -14.732 1.00 93.00 102 PHE A CA 1
ATOM 788 C C . PHE A 1 102 ? 0.981 -12.205 -14.218 1.00 93.00 102 PHE A C 1
ATOM 790 O O . PHE A 1 102 ? -0.236 -12.066 -14.334 1.00 93.00 102 PHE A O 1
ATOM 797 N N . ARG A 1 103 ? 1.773 -11.226 -13.760 1.00 94.38 103 ARG A N 1
ATOM 798 C CA . ARG A 1 103 ? 1.321 -9.894 -13.318 1.00 94.38 103 ARG A CA 1
ATOM 799 C C . ARG A 1 103 ? 0.372 -9.970 -12.114 1.00 94.38 103 ARG A C 1
ATOM 801 O O . ARG A 1 103 ? 0.832 -10.222 -11.003 1.00 94.38 103 ARG A O 1
ATOM 808 N N . GLY A 1 104 ? -0.916 -9.678 -12.304 1.00 96.06 104 GLY A N 1
ATOM 809 C CA . GLY A 1 104 ? -1.940 -9.748 -11.267 1.00 96.06 104 GLY A CA 1
ATOM 810 C C . GLY A 1 104 ? -1.614 -8.883 -10.051 1.00 96.06 104 GLY A C 1
ATOM 811 O O . GLY A 1 104 ? -1.332 -7.687 -10.177 1.00 96.06 104 GLY A O 1
ATOM 812 N N . TYR A 1 105 ? -1.637 -9.508 -8.874 1.00 96.31 105 TYR A N 1
ATOM 813 C CA . TYR A 1 105 ? -1.499 -8.823 -7.593 1.00 96.31 105 TYR A CA 1
ATOM 814 C C . TYR A 1 105 ? -0.215 -7.994 -7.476 1.00 96.31 105 TYR A C 1
ATOM 816 O O . TYR A 1 105 ? -0.293 -6.836 -7.082 1.00 96.31 105 TYR A O 1
ATOM 824 N N . LEU A 1 106 ? 0.948 -8.525 -7.871 1.00 95.50 106 LEU A N 1
ATOM 825 C CA . LEU A 1 106 ? 2.216 -7.795 -7.745 1.00 95.50 106 LEU A CA 1
ATOM 826 C C . LEU A 1 106 ? 2.219 -6.497 -8.563 1.00 95.50 106 LEU A C 1
ATOM 828 O O . LEU A 1 106 ? 2.654 -5.456 -8.076 1.00 95.50 106 LEU A O 1
ATOM 832 N N . CYS A 1 107 ? 1.670 -6.531 -9.780 1.00 97.62 107 CYS A N 1
ATOM 833 C CA . CYS A 1 107 ? 1.489 -5.329 -10.597 1.00 97.62 107 CYS A CA 1
ATOM 834 C C . CYS A 1 107 ? 0.557 -4.316 -9.913 1.00 97.62 107 CYS A C 1
ATOM 836 O O . CYS A 1 107 ? 0.841 -3.114 -9.874 1.00 97.62 107 CYS A O 1
ATOM 838 N N . ALA A 1 108 ? -0.556 -4.798 -9.359 1.00 98.19 108 ALA A N 1
ATOM 839 C CA . ALA A 1 108 ? -1.550 -3.948 -8.721 1.00 98.19 108 ALA A CA 1
ATOM 840 C C . ALA A 1 108 ? -1.018 -3.329 -7.418 1.00 98.19 108 ALA A C 1
ATOM 842 O O . ALA A 1 108 ? -1.296 -2.166 -7.129 1.00 98.19 108 ALA A O 1
ATOM 843 N N . LEU A 1 109 ? -0.194 -4.075 -6.679 1.00 98.06 109 LEU A N 1
ATOM 844 C CA . LEU A 1 109 ? 0.486 -3.629 -5.469 1.00 98.06 109 LEU A CA 1
ATOM 845 C C . LEU A 1 109 ? 1.513 -2.530 -5.770 1.00 98.06 109 LEU A C 1
ATOM 847 O O . LEU A 1 109 ? 1.493 -1.489 -5.119 1.00 98.06 109 LEU A O 1
ATOM 851 N N . TRP A 1 110 ? 2.343 -2.696 -6.806 1.00 98.25 110 TRP A N 1
ATOM 852 C CA . TRP A 1 110 ? 3.238 -1.626 -7.264 1.00 98.25 110 TRP A CA 1
ATOM 853 C C . TRP A 1 110 ? 2.467 -0.373 -7.674 1.00 98.25 110 TRP A C 1
ATOM 855 O O . TRP A 1 110 ? 2.834 0.735 -7.288 1.00 98.25 110 TRP A O 1
ATOM 865 N N . THR A 1 111 ? 1.369 -0.542 -8.413 1.00 98.56 111 THR A N 1
ATOM 866 C CA . THR A 1 111 ? 0.502 0.577 -8.809 1.00 98.56 111 THR A CA 1
ATOM 867 C C . THR A 1 111 ? -0.059 1.298 -7.581 1.00 98.56 111 THR A C 1
ATOM 869 O O . THR A 1 111 ? -0.040 2.525 -7.526 1.00 98.56 111 THR A O 1
ATOM 872 N N . LEU A 1 112 ? -0.512 0.549 -6.571 1.00 98.69 112 LEU A N 1
ATOM 873 C CA . LEU A 1 112 ? -0.978 1.099 -5.301 1.00 98.69 112 LEU A CA 1
ATOM 874 C C . LEU A 1 112 ? 0.119 1.913 -4.603 1.00 98.69 112 LEU A C 1
ATOM 876 O O . LEU A 1 112 ? -0.146 3.047 -4.214 1.00 98.69 112 LEU A O 1
ATOM 880 N N . PHE A 1 113 ? 1.334 1.370 -4.485 1.00 98.62 113 PHE A N 1
ATOM 881 C CA . PHE A 1 113 ? 2.467 2.053 -3.854 1.00 98.62 113 PHE A CA 1
ATOM 882 C C . PHE A 1 113 ? 2.836 3.362 -4.559 1.00 98.62 113 PHE A C 1
ATOM 884 O O . PHE A 1 113 ? 2.985 4.386 -3.896 1.00 98.62 113 PHE A O 1
ATOM 891 N N . HIS A 1 114 ? 2.913 3.361 -5.892 1.00 98.62 114 HIS A N 1
ATOM 892 C CA . HIS A 1 114 ? 3.180 4.580 -6.669 1.00 98.62 114 HIS A CA 1
ATOM 893 C C . HIS A 1 114 ? 2.086 5.630 -6.500 1.00 98.62 114 HIS A C 1
ATOM 895 O O . HIS A 1 114 ? 2.360 6.821 -6.400 1.00 98.62 114 HIS A O 1
ATOM 901 N N . ILE A 1 115 ? 0.827 5.204 -6.437 1.00 98.56 115 ILE A N 1
ATOM 902 C CA . ILE A 1 115 ? -0.281 6.136 -6.249 1.00 98.56 115 ILE A CA 1
ATOM 903 C C . ILE A 1 115 ? -0.233 6.778 -4.865 1.00 98.56 115 ILE A C 1
ATOM 905 O O . ILE A 1 115 ? -0.413 7.988 -4.766 1.00 98.56 115 ILE A O 1
ATOM 909 N N . ILE A 1 116 ? 0.010 6.016 -3.796 1.00 98.50 116 ILE A N 1
ATOM 910 C CA . ILE A 1 116 ? 0.014 6.591 -2.443 1.00 98.50 116 ILE A CA 1
ATOM 911 C C . ILE A 1 116 ? 1.198 7.539 -2.213 1.00 98.50 116 ILE A C 1
ATOM 913 O O . ILE A 1 116 ? 1.004 8.542 -1.532 1.00 98.50 116 ILE A O 1
ATOM 917 N N . THR A 1 117 ? 2.372 7.302 -2.818 1.00 98.00 117 THR A N 1
ATOM 918 C CA . THR A 1 117 ? 3.500 8.253 -2.748 1.00 98.00 117 THR A CA 1
ATOM 919 C C . THR A 1 117 ? 3.168 9.565 -3.462 1.00 98.00 117 THR A C 1
ATOM 921 O O . THR A 1 117 ? 3.380 10.641 -2.905 1.00 98.00 117 THR A O 1
ATOM 924 N N . VAL A 1 118 ? 2.564 9.497 -4.655 1.00 98.31 118 VAL A N 1
ATOM 925 C CA . VAL A 1 118 ? 2.109 10.688 -5.397 1.00 98.31 118 VAL A CA 1
ATOM 926 C C . VAL A 1 118 ? 1.015 11.435 -4.631 1.00 98.31 118 VAL A C 1
ATOM 928 O O . VAL A 1 118 ? 1.059 12.658 -4.518 1.00 98.31 118 VAL A O 1
ATOM 931 N N . GLN A 1 119 ? 0.046 10.716 -4.066 1.00 98.12 119 GLN A N 1
ATOM 932 C CA . GLN A 1 119 ? -1.035 11.312 -3.283 1.00 98.12 119 GLN A CA 1
ATOM 933 C C . GLN A 1 119 ? -0.512 12.005 -2.019 1.00 98.12 119 GLN A C 1
ATOM 935 O O . GLN A 1 119 ? -0.989 13.093 -1.694 1.00 98.12 119 GLN A O 1
ATOM 940 N N . GLU A 1 120 ? 0.482 11.430 -1.335 1.00 97.25 120 GLU A N 1
ATOM 941 C CA . GLU A 1 120 ? 1.155 12.104 -0.222 1.00 97.25 120 GLU A CA 1
ATOM 942 C C . GLU A 1 120 ? 1.823 13.402 -0.686 1.00 97.25 120 GLU A C 1
ATOM 944 O O . GLU A 1 120 ? 1.586 14.448 -0.080 1.00 97.25 120 GLU A O 1
ATOM 949 N N . ALA A 1 121 ? 2.591 13.368 -1.780 1.00 96.81 121 ALA A N 1
ATOM 950 C CA . ALA A 1 121 ? 3.254 14.553 -2.322 1.00 96.81 121 ALA A CA 1
ATOM 951 C C . ALA A 1 121 ? 2.264 15.676 -2.664 1.00 96.81 121 ALA A C 1
ATOM 953 O O . ALA A 1 121 ? 2.466 16.820 -2.254 1.00 96.81 121 ALA A O 1
ATOM 954 N N . ILE A 1 122 ? 1.149 15.339 -3.318 1.00 96.50 122 ILE A N 1
ATOM 955 C CA . ILE A 1 122 ? 0.073 16.284 -3.637 1.00 96.50 122 ILE A CA 1
ATOM 956 C C . ILE A 1 122 ? -0.511 16.894 -2.358 1.00 96.50 122 ILE A C 1
ATOM 958 O O . ILE A 1 122 ? -0.617 18.115 -2.253 1.00 96.50 122 ILE A O 1
ATOM 962 N N . VAL A 1 123 ? -0.901 16.075 -1.376 1.00 95.00 123 VAL A N 1
ATOM 963 C CA . VAL A 1 123 ? -1.521 16.563 -0.129 1.00 95.00 123 VAL A CA 1
ATOM 964 C C . VAL A 1 123 ? -0.562 17.469 0.645 1.00 95.00 123 VAL A C 1
ATOM 966 O O . VAL A 1 123 ? -0.950 18.549 1.090 1.00 95.00 123 VAL A O 1
ATOM 969 N N . LYS A 1 124 ? 0.702 17.058 0.769 1.00 94.25 124 LYS A N 1
ATOM 970 C CA . LYS A 1 124 ? 1.748 17.806 1.474 1.00 94.25 124 LYS A CA 1
AT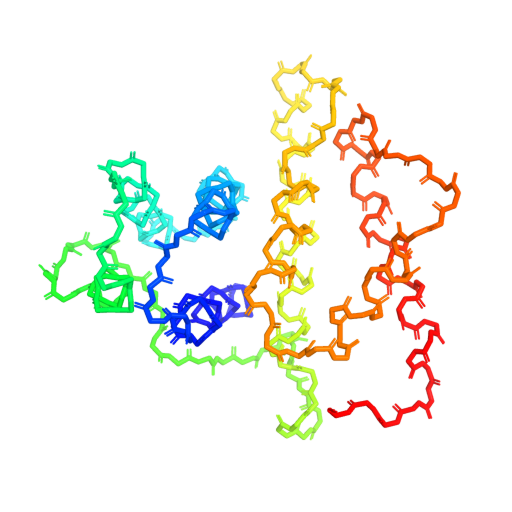OM 971 C C . LYS A 1 124 ? 2.083 19.130 0.788 1.00 94.25 124 LYS A C 1
ATOM 973 O O . LYS A 1 124 ? 2.226 20.144 1.471 1.00 94.25 124 LYS A O 1
ATOM 978 N N . GLN A 1 125 ? 2.121 19.153 -0.545 1.00 93.75 125 GLN A N 1
ATOM 979 C CA . GLN A 1 125 ? 2.304 20.381 -1.317 1.00 93.75 125 GLN A CA 1
ATOM 980 C C . GLN A 1 125 ? 1.162 21.379 -1.084 1.00 93.75 125 GLN A C 1
ATOM 982 O O . GLN A 1 125 ? 1.428 22.546 -0.806 1.00 93.75 125 GLN A O 1
ATOM 987 N N . HIS A 1 126 ? -0.097 20.931 -1.130 1.00 93.69 126 HIS A N 1
ATOM 988 C CA . HIS A 1 126 ? -1.251 21.799 -0.858 1.00 93.69 126 HIS A CA 1
ATOM 989 C C . HIS A 1 126 ? -1.262 22.345 0.576 1.00 93.69 126 HIS A C 1
ATOM 991 O O . HIS A 1 126 ? -1.730 23.457 0.805 1.00 93.69 126 HIS A O 1
ATOM 997 N N . ALA A 1 127 ? -0.729 21.585 1.535 1.00 92.44 127 ALA A N 1
ATOM 998 C CA . ALA A 1 127 ? -0.595 22.004 2.927 1.00 92.44 127 ALA A CA 1
ATOM 999 C C . ALA A 1 127 ? 0.639 22.892 3.199 1.00 92.44 127 ALA A C 1
ATOM 1001 O O . ALA A 1 127 ? 0.855 23.286 4.343 1.00 92.44 127 ALA A O 1
ATOM 1002 N N . GLY A 1 128 ? 1.476 23.175 2.191 1.00 91.06 128 GLY A N 1
ATOM 1003 C CA . GLY A 1 128 ? 2.729 23.918 2.365 1.00 91.06 128 GLY A CA 1
ATOM 1004 C C . GLY A 1 128 ? 3.799 23.176 3.180 1.00 91.06 128 GLY A C 1
ATOM 1005 O O . GLY A 1 128 ? 4.756 23.796 3.634 1.00 91.06 128 GLY A O 1
ATOM 1006 N N . ASN A 1 129 ? 3.653 21.862 3.375 1.00 87.44 129 ASN A N 1
ATOM 1007 C CA . ASN A 1 129 ? 4.557 21.030 4.170 1.00 87.44 129 ASN A CA 1
ATOM 1008 C C . ASN A 1 129 ? 5.367 20.094 3.264 1.00 87.44 129 ASN A C 1
ATOM 1010 O O . ASN A 1 129 ? 5.081 18.904 3.167 1.00 87.44 129 ASN A O 1
ATOM 1014 N N . THR A 1 130 ? 6.357 20.634 2.559 1.00 83.06 130 THR A N 1
ATOM 1015 C CA . THR A 1 130 ? 7.143 19.890 1.561 1.00 83.06 130 THR A CA 1
ATOM 1016 C C . THR A 1 130 ? 8.416 19.252 2.117 1.00 83.06 130 THR A C 1
ATOM 1018 O O . THR A 1 130 ? 9.189 18.692 1.346 1.00 83.06 130 THR A O 1
ATOM 1021 N N . THR A 1 131 ? 8.656 19.319 3.427 1.00 81.31 131 THR A N 1
ATOM 1022 C CA . THR A 1 131 ? 9.875 18.806 4.066 1.00 81.31 131 THR A CA 1
ATOM 1023 C C . THR A 1 131 ? 9.593 17.559 4.908 1.00 81.31 131 THR A C 1
ATOM 1025 O O . THR A 1 131 ? 8.464 17.297 5.326 1.00 81.31 131 THR A O 1
ATOM 1028 N N . GLY A 1 132 ? 10.640 16.769 5.154 1.00 78.69 132 GLY A N 1
ATOM 1029 C CA . GLY A 1 132 ? 10.568 15.546 5.949 1.00 78.69 132 GLY A CA 1
ATOM 1030 C C . GLY A 1 132 ? 10.262 14.304 5.113 1.00 78.69 132 GLY A C 1
ATOM 1031 O O . GLY A 1 132 ? 9.525 14.346 4.125 1.00 78.69 132 GLY A O 1
ATOM 1032 N N . THR A 1 133 ? 10.840 13.178 5.533 1.00 80.00 133 THR A N 1
ATOM 1033 C CA . THR A 1 133 ? 10.654 11.882 4.880 1.00 80.00 133 THR A CA 1
ATOM 1034 C C . THR A 1 133 ? 9.174 11.530 4.777 1.00 80.00 133 THR A C 1
ATOM 1036 O O . THR A 1 133 ? 8.400 11.699 5.722 1.00 80.00 133 THR A O 1
ATOM 1039 N N . ALA A 1 134 ? 8.787 11.049 3.599 1.00 88.69 134 ALA A N 1
ATOM 1040 C CA . ALA A 1 134 ? 7.425 10.639 3.312 1.00 88.69 134 ALA A CA 1
ATOM 1041 C C . ALA A 1 134 ? 7.009 9.456 4.202 1.00 88.69 134 ALA A C 1
ATOM 1043 O O . ALA A 1 134 ? 7.727 8.455 4.296 1.00 88.69 134 ALA A O 1
ATOM 1044 N N . GLU A 1 135 ? 5.835 9.549 4.825 1.00 93.44 135 GLU A N 1
ATOM 1045 C CA . GLU A 1 135 ? 5.282 8.490 5.680 1.00 93.44 135 GLU A CA 1
ATOM 1046 C C . GLU A 1 135 ? 5.056 7.200 4.872 1.00 93.44 135 GLU A C 1
ATOM 1048 O O . GLU A 1 135 ? 5.237 6.090 5.380 1.00 93.44 135 GLU A O 1
ATOM 1053 N N . THR A 1 136 ? 4.724 7.346 3.584 1.00 95.88 136 THR A N 1
ATOM 1054 C CA . THR A 1 136 ? 4.551 6.242 2.630 1.00 95.88 136 THR A CA 1
ATOM 1055 C C . THR A 1 136 ? 5.787 5.358 2.495 1.00 95.88 136 THR A C 1
ATOM 1057 O O . THR A 1 136 ? 5.642 4.143 2.391 1.00 95.88 136 THR A O 1
ATOM 1060 N N . VAL A 1 137 ? 7.001 5.915 2.538 1.00 94.56 137 VAL A N 1
ATOM 1061 C CA . VAL A 1 137 ? 8.245 5.154 2.309 1.00 94.56 137 VAL A CA 1
ATOM 1062 C C . VAL A 1 137 ? 8.460 4.123 3.408 1.00 94.56 137 VAL A C 1
ATOM 1064 O O . VAL A 1 137 ? 8.643 2.938 3.123 1.00 94.56 137 VAL A O 1
ATOM 1067 N N . GLY A 1 138 ? 8.396 4.556 4.670 1.00 93.88 138 GLY A N 1
ATOM 1068 C CA . GLY A 1 138 ? 8.531 3.657 5.816 1.00 93.88 138 GLY A CA 1
ATOM 1069 C C . GLY A 1 138 ? 7.416 2.611 5.847 1.00 93.88 138 GLY A C 1
ATOM 1070 O O . GLY A 1 138 ? 7.683 1.423 6.024 1.00 93.88 138 GLY A O 1
ATOM 1071 N N . ALA A 1 139 ? 6.178 3.040 5.594 1.00 96.75 139 ALA A N 1
ATOM 1072 C CA . ALA A 1 139 ? 5.013 2.166 5.557 1.00 96.75 139 ALA A CA 1
ATOM 1073 C C . ALA A 1 139 ? 5.120 1.063 4.489 1.00 96.75 139 ALA A C 1
ATOM 1075 O O . ALA A 1 139 ? 4.871 -0.102 4.792 1.00 96.75 139 ALA A O 1
ATOM 1076 N N . ILE A 1 140 ? 5.517 1.404 3.257 1.00 97.12 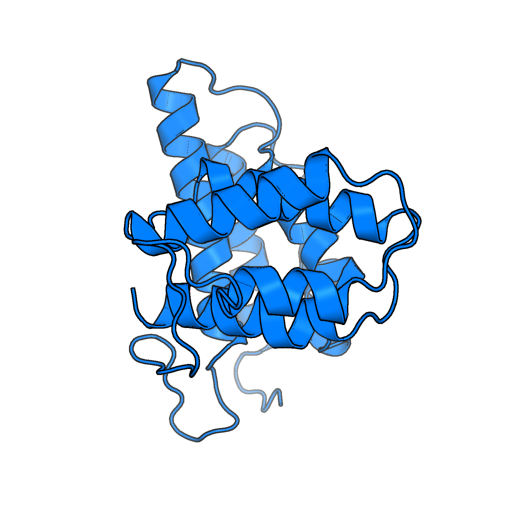140 ILE A N 1
ATOM 1077 C CA . ILE A 1 140 ? 5.678 0.445 2.151 1.00 97.12 140 ILE A CA 1
ATOM 1078 C C . ILE A 1 140 ? 6.760 -0.582 2.485 1.00 97.12 140 ILE A C 1
ATOM 1080 O O . ILE A 1 140 ? 6.523 -1.783 2.364 1.00 97.12 140 ILE A O 1
ATOM 1084 N N . ARG A 1 141 ? 7.932 -0.123 2.942 1.00 95.12 141 ARG A N 1
ATOM 1085 C CA . ARG A 1 141 ? 9.053 -1.008 3.297 1.00 95.12 141 ARG A CA 1
ATOM 1086 C C . ARG A 1 141 ? 8.661 -1.984 4.400 1.00 95.12 141 ARG A C 1
ATOM 1088 O O . ARG A 1 141 ? 8.847 -3.189 4.258 1.00 95.12 141 ARG A O 1
ATOM 1095 N N . ASN A 1 142 ? 8.058 -1.467 5.468 1.00 95.25 142 ASN A N 1
ATOM 1096 C CA . ASN A 1 142 ? 7.622 -2.287 6.589 1.00 95.25 142 ASN A CA 1
ATOM 1097 C C . ASN A 1 142 ? 6.522 -3.269 6.177 1.00 95.25 142 ASN A C 1
ATOM 1099 O O . ASN A 1 142 ? 6.546 -4.413 6.625 1.00 95.25 142 ASN A O 1
ATOM 1103 N N . TYR A 1 143 ? 5.596 -2.864 5.306 1.00 97.19 143 TYR A N 1
ATOM 1104 C CA . TYR A 1 143 ? 4.585 -3.772 4.777 1.00 97.19 143 TYR A CA 1
ATOM 1105 C C . TYR A 1 143 ? 5.212 -4.924 3.978 1.00 97.19 143 TYR A C 1
ATOM 1107 O O . TYR A 1 143 ? 4.912 -6.086 4.250 1.00 97.19 143 TYR A O 1
ATOM 1115 N N . ILE A 1 144 ? 6.116 -4.614 3.039 1.00 96.31 144 ILE A N 1
ATOM 1116 C CA . ILE A 1 144 ? 6.810 -5.622 2.225 1.00 96.31 144 ILE A CA 1
ATOM 1117 C C . ILE A 1 144 ? 7.565 -6.601 3.126 1.00 96.31 144 ILE A C 1
ATOM 1119 O O . ILE A 1 144 ? 7.420 -7.808 2.966 1.00 96.31 144 ILE A O 1
ATOM 1123 N N . HIS A 1 145 ? 8.312 -6.092 4.107 1.00 94.62 145 HIS A N 1
ATOM 1124 C CA . HIS A 1 145 ? 9.108 -6.918 5.011 1.00 94.62 145 HIS A CA 1
ATOM 1125 C C . HIS A 1 145 ? 8.269 -7.905 5.837 1.00 94.62 145 HIS A C 1
ATOM 1127 O O . HIS A 1 145 ? 8.677 -9.049 6.024 1.00 94.62 145 HIS A O 1
ATOM 1133 N N . HIS A 1 146 ? 7.113 -7.470 6.348 1.00 94.00 146 HIS A N 1
ATOM 1134 C CA . HIS A 1 146 ? 6.341 -8.258 7.314 1.00 94.00 146 HIS A CA 1
ATOM 1135 C C . HIS A 1 146 ? 5.240 -9.117 6.688 1.00 94.00 146 HIS A C 1
ATOM 1137 O O . HIS A 1 146 ? 4.885 -10.139 7.270 1.00 94.00 146 HIS A O 1
ATOM 1143 N N . PHE A 1 147 ? 4.666 -8.703 5.554 1.00 95.00 147 PHE A N 1
ATOM 1144 C CA . PHE A 1 147 ? 3.432 -9.312 5.043 1.00 95.00 147 PHE A CA 1
ATOM 1145 C C . PHE A 1 147 ? 3.561 -9.937 3.662 1.00 95.00 147 PHE A C 1
ATOM 1147 O O . PHE A 1 147 ? 2.757 -10.801 3.338 1.00 95.00 147 PHE A O 1
ATOM 1154 N N . MET A 1 148 ? 4.534 -9.528 2.846 1.00 93.69 148 MET A N 1
ATOM 1155 C CA . MET A 1 148 ? 4.627 -10.020 1.475 1.00 93.69 148 MET A CA 1
ATOM 1156 C C . MET A 1 148 ? 5.119 -11.473 1.439 1.00 93.69 148 MET A C 1
ATOM 1158 O O . MET A 1 148 ? 6.273 -11.765 1.744 1.00 93.69 148 MET A O 1
ATOM 1162 N N . GLY A 1 149 ? 4.256 -12.389 1.002 1.00 91.38 149 GLY A N 1
ATOM 1163 C CA . GLY A 1 149 ? 4.515 -13.828 0.989 1.00 91.38 149 GLY A CA 1
ATOM 1164 C C . GLY A 1 149 ? 5.588 -14.268 -0.012 1.00 91.38 149 GLY A C 1
ATOM 1165 O O . GLY A 1 149 ? 6.243 -15.290 0.186 1.00 91.38 149 GLY A O 1
ATOM 1166 N N . CYS A 1 150 ? 5.824 -13.491 -1.074 1.00 92.25 150 CYS A N 1
ATOM 1167 C CA . CYS A 1 150 ? 6.903 -13.759 -2.025 1.00 92.25 150 CYS A CA 1
ATOM 1168 C C . CYS A 1 150 ? 8.271 -13.378 -1.429 1.00 92.25 150 CYS A C 1
ATOM 1170 O O . CYS A 1 150 ? 8.768 -12.268 -1.628 1.00 92.25 150 CYS A O 1
ATOM 1172 N N . THR A 1 151 ? 8.924 -14.317 -0.745 1.00 91.94 151 THR A N 1
ATOM 1173 C CA . THR A 1 151 ? 10.236 -14.103 -0.103 1.00 91.94 151 THR A CA 1
ATOM 1174 C C . THR A 1 151 ? 11.333 -13.679 -1.089 1.00 91.94 151 THR A C 1
ATOM 1176 O O . THR A 1 151 ? 12.171 -12.837 -0.762 1.00 91.94 151 THR A O 1
ATOM 1179 N N . HIS A 1 152 ? 11.309 -14.197 -2.323 1.00 91.56 152 HIS A N 1
ATOM 1180 C CA . HIS A 1 152 ? 12.212 -13.760 -3.392 1.00 91.56 152 HIS A CA 1
ATOM 1181 C C . HIS A 1 152 ? 11.992 -12.284 -3.760 1.00 91.56 152 HIS A C 1
ATOM 1183 O O . HIS A 1 152 ? 12.955 -11.531 -3.903 1.00 91.56 152 HIS A O 1
ATOM 1189 N N . CYS A 1 153 ? 10.732 -11.852 -3.851 1.00 92.31 153 CYS A N 1
ATOM 1190 C CA . CYS A 1 153 ? 10.366 -10.470 -4.140 1.00 92.31 153 CYS A CA 1
ATOM 1191 C C . CYS A 1 153 ? 10.825 -9.529 -3.021 1.00 92.31 153 CYS A C 1
ATOM 1193 O O . CYS A 1 153 ? 11.403 -8.485 -3.315 1.00 92.31 153 CYS A O 1
ATOM 1195 N N . VAL A 1 154 ? 10.635 -9.923 -1.755 1.00 94.06 154 VAL A N 1
ATOM 1196 C CA . VAL A 1 154 ? 11.119 -9.170 -0.584 1.00 94.06 154 VAL A CA 1
ATOM 1197 C C . VAL A 1 154 ? 12.634 -8.997 -0.652 1.00 94.06 154 VAL A C 1
ATOM 1199 O O . VAL A 1 154 ? 13.131 -7.879 -0.557 1.00 94.06 154 VAL A O 1
ATOM 1202 N N . ARG A 1 155 ? 13.383 -10.077 -0.907 1.00 92.25 155 ARG A N 1
ATOM 1203 C CA . ARG A 1 155 ? 14.846 -10.005 -1.034 1.00 92.25 155 ARG A CA 1
ATOM 1204 C C . ARG A 1 155 ? 15.286 -9.080 -2.169 1.00 92.25 155 ARG A C 1
ATOM 1206 O O . ARG A 1 155 ? 16.205 -8.290 -1.977 1.00 92.25 155 ARG A O 1
ATOM 1213 N N . ASN A 1 156 ? 14.651 -9.169 -3.338 1.00 91.31 156 ASN A N 1
ATOM 1214 C CA . ASN A 1 156 ? 14.975 -8.296 -4.468 1.00 91.31 156 ASN A CA 1
ATOM 1215 C C . ASN A 1 156 ? 14.660 -6.829 -4.162 1.00 91.31 156 ASN A C 1
ATOM 1217 O O . ASN A 1 156 ? 15.431 -5.957 -4.550 1.00 91.31 156 ASN A O 1
ATOM 1221 N N . PHE A 1 157 ? 13.562 -6.561 -3.453 1.00 93.00 157 PHE A N 1
ATOM 1222 C CA . PHE A 1 157 ? 13.216 -5.220 -2.999 1.00 93.00 157 PHE A CA 1
ATOM 1223 C C . PHE A 1 157 ? 14.269 -4.664 -2.035 1.00 93.00 157 PHE A C 1
ATOM 1225 O O . PHE A 1 157 ? 14.766 -3.566 -2.263 1.00 93.00 157 PHE A O 1
ATOM 1232 N N . GLU A 1 158 ? 14.676 -5.433 -1.022 1.00 91.06 158 GLU A N 1
ATOM 1233 C CA . GLU A 1 158 ? 15.717 -5.013 -0.072 1.00 91.06 158 GLU A CA 1
ATOM 1234 C C . GLU A 1 158 ? 17.067 -4.760 -0.762 1.00 91.06 158 GLU A C 1
ATOM 1236 O O . GLU A 1 158 ? 17.724 -3.767 -0.462 1.00 91.06 158 GLU A O 1
ATOM 1241 N N . LEU A 1 159 ? 17.455 -5.596 -1.734 1.00 89.50 159 LEU A N 1
ATOM 1242 C CA . LEU A 1 159 ? 18.676 -5.399 -2.529 1.00 89.50 159 LEU A CA 1
ATOM 1243 C C . LEU A 1 159 ? 18.602 -4.160 -3.431 1.00 89.50 159 LEU A C 1
ATOM 1245 O O . LEU A 1 159 ? 19.567 -3.406 -3.529 1.00 89.50 159 LEU A O 1
ATOM 1249 N N . ALA A 1 160 ? 17.466 -3.928 -4.091 1.00 87.62 160 ALA A N 1
ATOM 1250 C CA . ALA A 1 160 ? 17.259 -2.730 -4.908 1.00 87.62 160 ALA A CA 1
ATOM 1251 C C . ALA A 1 160 ? 17.253 -1.448 -4.059 1.00 87.62 160 ALA A C 1
ATOM 1253 O O . ALA A 1 160 ? 17.566 -0.368 -4.550 1.00 87.62 160 ALA A O 1
ATOM 1254 N N . ASN A 1 161 ? 16.918 -1.579 -2.779 1.00 83.44 161 ASN A N 1
ATOM 1255 C CA . ASN A 1 161 ? 16.818 -0.493 -1.822 1.00 83.44 161 ASN A CA 1
ATOM 1256 C C . ASN A 1 161 ? 18.067 -0.347 -0.915 1.00 83.44 161 ASN A C 1
ATOM 1258 O O . ASN A 1 161 ? 18.145 0.591 -0.126 1.00 83.44 161 ASN A O 1
ATOM 1262 N N . SER A 1 162 ? 19.073 -1.221 -1.035 1.00 76.94 162 SER A N 1
ATOM 1263 C CA . SER A 1 162 ? 20.344 -1.117 -0.296 1.00 76.94 162 SER A CA 1
ATOM 1264 C C . SER A 1 162 ? 21.381 -0.202 -0.968 1.00 76.94 162 SER A C 1
ATOM 1266 O O . SER A 1 162 ? 22.540 -0.189 -0.556 1.00 76.94 162 SER A O 1
ATOM 1268 N N . GLY A 1 163 ? 21.001 0.504 -2.039 1.00 62.44 163 GLY A N 1
ATOM 1269 C CA . GLY A 1 163 ? 21.879 1.417 -2.774 1.00 62.44 163 GLY A CA 1
ATOM 1270 C C . GLY A 1 163 ? 22.360 2.610 -1.937 1.00 62.44 163 GLY A C 1
ATOM 1271 O O . GLY A 1 163 ? 21.777 2.954 -0.915 1.00 62.44 163 GLY A O 1
ATOM 1272 N N . SER A 1 164 ? 23.437 3.257 -2.392 1.00 51.59 164 SER A N 1
ATOM 1273 C CA . SER A 1 164 ? 24.082 4.414 -1.745 1.00 51.59 164 SER A CA 1
ATOM 1274 C C . SER A 1 164 ? 23.283 5.721 -1.817 1.00 51.59 164 SER A C 1
ATOM 1276 O O . SER A 1 164 ? 23.720 6.739 -1.281 1.00 51.59 164 SER A O 1
ATOM 1278 N N . GLU A 1 165 ? 22.149 5.723 -2.513 1.00 60.59 165 GLU A N 1
ATOM 1279 C CA . GLU A 1 165 ? 21.230 6.855 -2.559 1.00 60.59 165 GLU A CA 1
ATOM 1280 C C . GLU A 1 165 ? 20.510 6.917 -1.212 1.00 60.59 165 GLU A C 1
ATOM 1282 O O . GLU A 1 165 ? 19.802 5.990 -0.822 1.00 60.59 165 GLU A O 1
ATOM 1287 N N . GLY A 1 166 ? 20.780 7.973 -0.444 1.00 68.62 166 GLY A N 1
ATOM 1288 C CA . GLY A 1 166 ? 20.204 8.156 0.883 1.00 68.62 166 GLY A CA 1
ATOM 1289 C C . GLY A 1 166 ? 18.672 8.120 0.884 1.00 68.62 166 GLY A C 1
ATOM 1290 O O . GLY A 1 166 ? 18.005 8.162 -0.148 1.00 68.62 166 GLY A O 1
ATOM 1291 N N . TRP A 1 167 ? 18.096 8.057 2.081 1.00 82.25 167 TRP A N 1
ATOM 1292 C CA . TRP A 1 167 ? 16.646 8.056 2.252 1.00 82.25 167 TRP A CA 1
ATOM 1293 C C . TRP A 1 167 ? 16.007 9.324 1.668 1.00 82.25 167 TRP A C 1
ATOM 1295 O O . TRP A 1 167 ? 16.556 10.409 1.875 1.00 82.25 167 TRP A O 1
ATOM 1305 N N . PRO A 1 168 ? 14.834 9.219 1.011 1.00 90.06 168 PRO A N 1
ATOM 1306 C CA . PRO A 1 168 ? 14.139 10.391 0.499 1.00 90.06 168 PRO A CA 1
ATOM 1307 C C . PRO A 1 168 ? 13.812 11.352 1.646 1.00 90.06 168 PRO A C 1
ATOM 1309 O O . PRO A 1 168 ? 13.243 10.974 2.678 1.00 90.06 168 PRO A O 1
ATOM 1312 N N . THR A 1 169 ? 14.183 12.612 1.461 1.00 89.75 169 THR A N 1
ATOM 1313 C CA . THR A 1 169 ? 14.088 13.666 2.480 1.00 89.75 169 THR A CA 1
ATOM 1314 C C . THR A 1 169 ? 12.819 14.504 2.353 1.00 89.75 169 THR A C 1
ATOM 1316 O O . THR A 1 169 ? 12.514 15.310 3.234 1.00 89.75 169 THR A O 1
ATOM 1319 N N . ASN A 1 170 ? 12.064 14.302 1.271 1.00 92.12 170 ASN A N 1
ATOM 1320 C CA . ASN A 1 170 ? 10.782 14.944 1.013 1.00 92.12 170 ASN A CA 1
ATOM 1321 C C . ASN A 1 1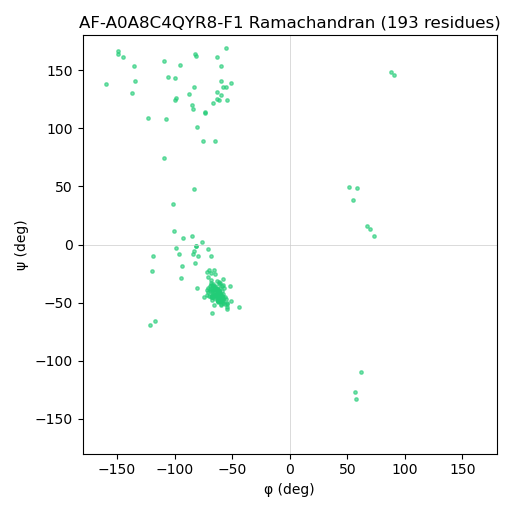70 ? 9.832 14.040 0.194 1.00 92.12 170 ASN A C 1
ATOM 1323 O O . ASN A 1 170 ? 10.270 13.047 -0.397 1.00 92.12 170 ASN A O 1
ATOM 1327 N N . PRO A 1 171 ? 8.529 14.374 0.121 1.00 94.06 171 PRO A N 1
ATOM 1328 C CA . PRO A 1 171 ? 7.548 13.582 -0.625 1.00 94.06 171 PRO A CA 1
ATOM 1329 C C . PRO A 1 171 ? 7.816 13.434 -2.128 1.00 94.06 171 PRO A C 1
ATOM 1331 O O . PRO A 1 171 ? 7.513 12.386 -2.692 1.00 94.06 171 PRO A O 1
ATOM 1334 N N . ASN A 1 172 ? 8.402 14.436 -2.790 1.00 94.19 172 ASN A N 1
ATOM 1335 C CA . ASN A 1 172 ? 8.712 14.337 -4.221 1.00 94.19 172 ASN A CA 1
ATOM 1336 C C . ASN A 1 172 ? 9.868 13.357 -4.466 1.00 94.19 172 ASN A C 1
ATOM 1338 O O . ASN A 1 172 ? 9.801 12.527 -5.372 1.00 94.19 172 ASN A O 1
ATOM 1342 N N . GLU A 1 173 ? 10.894 13.394 -3.614 1.00 94.38 173 GLU A N 1
ATOM 1343 C CA . GLU A 1 173 ? 11.967 12.398 -3.618 1.00 94.38 173 GLU A CA 1
ATOM 1344 C C . GLU A 1 173 ? 11.441 10.991 -3.338 1.00 94.38 173 GLU A C 1
ATOM 1346 O O . GLU A 1 173 ? 11.940 10.043 -3.927 1.00 94.38 173 GLU A O 1
ATOM 1351 N N . ALA A 1 174 ? 10.409 10.828 -2.505 1.00 94.44 174 ALA A N 1
ATOM 1352 C CA . ALA A 1 174 ? 9.801 9.520 -2.261 1.00 94.44 174 ALA A CA 1
ATOM 1353 C C . ALA A 1 174 ? 9.131 8.922 -3.510 1.00 94.44 174 ALA A C 1
ATOM 1355 O O . ALA A 1 174 ? 9.218 7.711 -3.733 1.00 94.44 174 ALA A O 1
ATOM 1356 N N . VAL A 1 175 ? 8.502 9.757 -4.347 1.00 96.50 175 VAL A N 1
ATOM 1357 C CA . VAL A 1 175 ? 7.956 9.331 -5.648 1.00 96.50 175 VAL A CA 1
ATOM 1358 C C . VAL A 1 175 ? 9.082 8.824 -6.552 1.00 96.50 175 VAL A C 1
ATOM 1360 O O . VAL A 1 175 ? 8.981 7.732 -7.114 1.00 96.50 175 VAL A O 1
ATOM 1363 N N . LEU A 1 176 ? 10.173 9.589 -6.658 1.00 95.25 176 LEU A N 1
ATOM 1364 C CA . LEU A 1 176 ? 11.321 9.220 -7.489 1.00 95.25 176 LEU A CA 1
ATOM 1365 C C . LEU A 1 176 ? 12.055 7.991 -6.949 1.00 95.25 176 LEU A C 1
ATOM 1367 O O . LEU A 1 176 ? 12.375 7.095 -7.722 1.00 95.25 176 LEU A O 1
ATOM 1371 N N . TRP A 1 177 ? 12.259 7.899 -5.636 1.00 94.25 177 TRP A N 1
ATOM 1372 C CA . TRP A 1 177 ? 12.866 6.746 -4.973 1.00 94.25 177 TRP A CA 1
ATOM 1373 C C . TRP A 1 177 ? 12.131 5.453 -5.328 1.00 94.25 177 TRP A C 1
ATOM 1375 O O . TRP A 1 177 ? 12.749 4.501 -5.804 1.00 94.25 177 TRP A O 1
ATOM 1385 N N . LEU A 1 178 ? 10.801 5.426 -5.184 1.00 95.56 178 LEU A N 1
ATOM 1386 C CA . LEU A 1 178 ? 10.030 4.224 -5.493 1.00 95.56 178 LEU A CA 1
ATOM 1387 C C . LEU A 1 178 ? 10.110 3.878 -6.990 1.00 95.56 178 LEU A C 1
ATOM 1389 O O . LEU A 1 178 ? 10.146 2.701 -7.353 1.00 95.56 178 LEU A O 1
ATOM 1393 N N . TRP A 1 179 ? 10.148 4.888 -7.867 1.00 96.06 179 TRP A N 1
ATOM 1394 C CA . TRP A 1 179 ? 10.344 4.702 -9.309 1.00 96.06 179 TRP A CA 1
ATOM 1395 C C . TRP A 1 179 ? 11.718 4.098 -9.630 1.00 96.06 179 TRP A C 1
ATOM 1397 O O . TRP A 1 179 ? 11.790 3.144 -10.408 1.00 96.06 179 TRP A O 1
ATOM 1407 N N . MET A 1 180 ? 12.789 4.576 -8.990 1.00 94.25 180 MET A N 1
ATOM 1408 C CA . MET A 1 180 ? 14.145 4.038 -9.155 1.00 94.25 180 MET A CA 1
ATOM 1409 C C . MET A 1 180 ? 14.234 2.588 -8.672 1.00 94.25 180 MET A C 1
ATOM 1411 O O . MET A 1 180 ? 14.697 1.727 -9.421 1.00 94.25 180 MET A O 1
ATOM 1415 N N . VAL A 1 181 ? 13.705 2.287 -7.480 1.00 93.81 181 VAL A N 1
ATOM 1416 C CA . VAL A 1 181 ? 13.660 0.918 -6.934 1.00 93.81 181 VAL A CA 1
ATOM 1417 C C . VAL A 1 181 ? 12.895 -0.021 -7.871 1.00 93.81 181 VAL A C 1
ATOM 1419 O O . VAL A 1 181 ? 13.374 -1.110 -8.190 1.00 93.81 181 VAL A O 1
ATOM 1422 N N . HIS A 1 182 ? 11.729 0.400 -8.370 1.00 95.19 182 HIS A N 1
ATOM 1423 C CA . HIS A 1 182 ? 10.938 -0.408 -9.300 1.00 95.19 182 HIS A CA 1
ATOM 1424 C C . HIS A 1 182 ? 11.698 -0.673 -10.611 1.00 95.19 182 HIS A C 1
ATOM 1426 O O . HIS A 1 182 ? 11.695 -1.799 -11.107 1.00 95.19 182 HIS A O 1
ATOM 1432 N N . ASN A 1 183 ? 12.413 0.319 -11.151 1.00 94.38 183 ASN A N 1
ATOM 1433 C CA . ASN A 1 183 ? 13.220 0.137 -12.359 1.00 94.38 183 ASN A CA 1
ATOM 1434 C C . ASN A 1 183 ? 14.448 -0.749 -12.146 1.00 94.38 183 ASN A C 1
ATOM 1436 O O . ASN A 1 183 ? 14.775 -1.535 -13.035 1.00 94.38 183 ASN A O 1
ATOM 1440 N N . ALA A 1 184 ? 15.093 -0.687 -10.981 1.00 92.31 184 ALA A N 1
ATOM 1441 C CA . ALA A 1 184 ? 16.174 -1.606 -10.633 1.00 92.31 184 ALA A CA 1
ATOM 1442 C C . ALA A 1 184 ? 15.678 -3.065 -10.608 1.00 92.31 184 ALA A C 1
ATOM 1444 O O . ALA A 1 184 ? 16.323 -3.960 -11.159 1.00 92.31 184 ALA A O 1
ATOM 1445 N N . ILE A 1 185 ? 14.484 -3.301 -10.050 1.00 92.19 185 ILE A N 1
ATOM 1446 C CA . ILE A 1 185 ? 13.836 -4.620 -10.060 1.00 92.19 185 ILE A CA 1
ATOM 1447 C C . ILE A 1 185 ? 13.465 -5.041 -11.490 1.00 92.19 185 ILE A C 1
ATOM 1449 O O . ILE A 1 185 ? 13.733 -6.180 -11.873 1.00 92.19 185 ILE A O 1
ATOM 1453 N N . ASN A 1 186 ? 12.918 -4.134 -12.306 1.00 92.56 186 ASN A N 1
ATOM 1454 C CA . ASN A 1 186 ? 12.593 -4.415 -13.710 1.00 92.56 186 ASN A CA 1
ATOM 1455 C C . ASN A 1 186 ? 13.838 -4.798 -14.520 1.00 92.56 186 ASN A C 1
ATOM 1457 O O . ASN A 1 186 ? 13.801 -5.768 -15.275 1.00 92.56 186 ASN A O 1
ATOM 1461 N N . ALA A 1 187 ? 14.951 -4.085 -14.333 1.00 91.62 187 ALA A N 1
ATOM 1462 C CA . ALA A 1 187 ? 16.224 -4.405 -14.973 1.00 91.62 187 ALA A CA 1
ATOM 1463 C C . ALA A 1 187 ? 16.728 -5.795 -14.557 1.00 91.62 187 ALA A C 1
ATOM 1465 O O . ALA A 1 187 ? 17.198 -6.561 -15.396 1.00 91.62 187 ALA A O 1
ATOM 1466 N N . HIS A 1 188 ? 16.570 -6.161 -13.280 1.00 87.31 188 HIS A N 1
ATOM 1467 C CA . HIS A 1 188 ? 16.907 -7.503 -12.814 1.00 87.31 188 HIS A CA 1
ATOM 1468 C C . HIS A 1 188 ? 15.992 -8.585 -13.409 1.00 87.31 188 HIS A C 1
ATOM 1470 O O . HIS A 1 188 ? 16.460 -9.694 -13.669 1.00 87.31 188 HIS A O 1
ATOM 1476 N N . ALA A 1 189 ? 14.708 -8.285 -13.607 1.00 87.69 189 ALA A N 1
ATOM 1477 C CA . ALA A 1 189 ? 13.700 -9.219 -14.103 1.00 87.69 189 ALA A CA 1
ATOM 1478 C C . ALA A 1 189 ? 13.674 -9.373 -15.633 1.00 87.69 189 ALA A C 1
ATOM 1480 O O . ALA A 1 189 ? 13.093 -10.333 -16.141 1.00 87.69 189 ALA A O 1
ATOM 1481 N N . ALA A 1 190 ? 14.293 -8.452 -16.372 1.00 90.38 190 ALA A N 1
ATOM 1482 C CA . ALA A 1 190 ? 14.257 -8.424 -17.828 1.00 90.38 190 ALA A CA 1
ATOM 1483 C C . ALA A 1 190 ? 14.714 -9.761 -18.446 1.00 90.38 190 ALA A C 1
ATOM 1485 O O . ALA A 1 190 ? 15.806 -10.257 -18.171 1.00 90.38 190 ALA A O 1
ATOM 1486 N N . GLY A 1 191 ? 13.854 -10.351 -19.284 1.00 86.25 191 GLY A N 1
ATOM 1487 C CA . GLY A 1 191 ? 14.127 -11.612 -19.983 1.00 86.25 191 GLY A CA 1
ATOM 1488 C C . GLY A 1 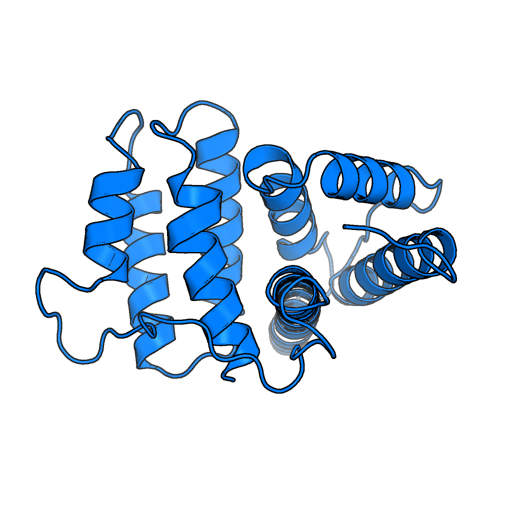191 ? 14.093 -12.872 -19.109 1.00 86.25 191 GLY A C 1
ATOM 1489 O O . GLY A 1 191 ? 14.440 -13.945 -19.598 1.00 86.25 191 GLY A O 1
ATOM 1490 N N . LYS A 1 192 ? 13.681 -12.775 -17.838 1.00 86.25 192 LYS A N 1
ATOM 1491 C CA . LYS A 1 192 ? 13.606 -13.914 -16.915 1.00 86.25 192 LYS A CA 1
ATOM 1492 C C . LYS A 1 192 ? 12.165 -14.347 -16.681 1.00 86.25 192 LYS A C 1
ATOM 1494 O O . LYS A 1 192 ? 11.261 -13.524 -16.560 1.00 86.25 192 LYS A O 1
ATOM 1499 N N . LEU A 1 193 ? 11.973 -15.656 -16.542 1.00 79.56 193 LEU A N 1
ATOM 1500 C CA . LEU A 1 193 ? 10.753 -16.210 -15.974 1.00 79.56 193 LEU A CA 1
ATOM 1501 C C . LEU A 1 193 ? 10.857 -16.110 -14.449 1.00 79.56 193 LEU A C 1
ATOM 1503 O O . LEU A 1 193 ? 11.571 -16.890 -13.824 1.00 79.56 193 LEU A O 1
ATOM 1507 N N . ILE A 1 194 ? 10.191 -15.112 -13.873 1.00 67.19 194 ILE A N 1
ATOM 1508 C CA . ILE A 1 194 ? 10.068 -14.946 -12.423 1.00 67.19 194 ILE A CA 1
ATOM 1509 C C . ILE A 1 194 ? 8.630 -15.305 -12.068 1.00 67.19 194 ILE A C 1
ATOM 1511 O O . ILE A 1 194 ? 7.708 -14.577 -12.442 1.00 67.19 194 ILE A O 1
ATOM 1515 N N . ILE A 1 195 ? 8.465 -16.460 -11.426 1.00 57.31 195 ILE A N 1
ATOM 1516 C CA . ILE A 1 195 ? 7.188 -16.985 -10.929 1.00 57.31 195 ILE A CA 1
ATOM 1517 C C . ILE A 1 195 ? 7.241 -17.003 -9.408 1.00 57.31 195 ILE A C 1
ATOM 1519 O O . ILE A 1 195 ? 8.306 -17.407 -8.884 1.00 57.31 195 ILE A O 1
#

Sequence (195 aa):
MADLEGALHWLLRIEVAALPFLSGTAIEALKSFVTVLFKFFPGRPCVRRMLGRVHHWLDTSSAAYPLQSHLRGIVDNVDQVPGVFLPNNTVWVGCQGSAPMFRGYLCALWTLFHIITVQEAIVKQHAGNTTGTAETVGAIRNYIHHFMGCTHCVRNFELANSGSEGWPTNPNEAVLWLWMVHNAINAHAAGKLII

pLDDT: mean 91.35, std 8.88, range [51.59, 98.69]

Organism: Eptatretus burgeri (NCBI:txid7764)

Foldseek 3Di:
DLLQLLLVLCLLQPQLLVDQFDDDLRLVLVLLQLVLCLQFPPDDPQQNVLSVVVNVCSVPDPGTDRSNVVSCCSAVVVVVPPSHHGDNHHDDDPQDDPDPVGGRNVVSLLVRLLRSLVRQCVVCVVVVNFWAAGSSQSSSLSSLVNGPPPPVVNVLLVVLLVDPPDGQGGSVSSSVSSVSSVVSSVVVCPPDDDD

Secondary structure (DSSP, 8-state):
-HHHHHHHHHIIIIIGGG-SB--HHHHHHHHHHHHHHHHH----HHHHHHHHHHHHHHHH--S--BHHHHHHHHHTTTT--TT----SS---STT--SSTTSSTHHHHHHHHHHHHHHHHHHHHHHTT---S--HHHHHHHHHHHHH-S-HHHHHHHHHHH-SSSPPP-SHHHHHHHHHHHHHHHHHHHTT----